Protein AF-A0A7W1LRN4-F1 (afdb_monomer)

Sequence (294 aa):
LVLLAGCALSLTLMPVGIGGLVSHQLRWLWPVGAVVLVVVLTSVADALKPFMSRRVGDAVVLTAGLIVAAVTLPTYVSPHGPTTGRDSLVTARKLDDQIDVLEDRGTVLIDVSTLLFAEPYSGYLFSELARRDIPFVFEDESMIRQFGEGRRNRGDATSRIWLRQGAAAIEGEAGRPDVQRIALARALDTAETGELEGLEQALRADASENGLRLNDEGQRAAGEGRLPASALDPDPDQHPFESIGDLNLAVREGWLDLTPDQATRYQRLVALRTRQAFDTVAIFAAPIDVRPSE

Structure (mmCIF, N/CA/C/O backbone):
data_AF-A0A7W1LRN4-F1
#
_entry.id   AF-A0A7W1LRN4-F1
#
loop_
_atom_site.group_PDB
_atom_site.id
_atom_site.type_symbol
_atom_site.label_atom_id
_atom_site.label_alt_id
_atom_site.label_comp_id
_atom_site.label_asym_id
_atom_site.label_entity_id
_atom_site.label_seq_id
_atom_site.pdbx_PDB_ins_code
_atom_site.Cartn_x
_atom_site.Cartn_y
_atom_site.Cartn_z
_atom_site.occupancy
_atom_site.B_iso_or_equiv
_atom_site.auth_seq_id
_atom_site.auth_comp_id
_atom_site.auth_asym_id
_atom_site.auth_atom_id
_atom_site.pdbx_PDB_model_num
ATOM 1 N N . LEU A 1 1 ? 2.294 -29.155 -31.267 1.00 69.62 1 LEU A N 1
ATOM 2 C CA . LEU A 1 1 ? 1.537 -28.207 -32.122 1.00 69.62 1 LEU A CA 1
ATOM 3 C C . LEU A 1 1 ? 0.173 -27.854 -31.535 1.00 69.62 1 LEU A C 1
ATOM 5 O O . LEU A 1 1 ? -0.016 -26.688 -31.233 1.00 69.62 1 LEU A O 1
ATOM 9 N N . VAL A 1 2 ? -0.724 -28.817 -31.276 1.00 80.94 2 VAL A N 1
ATOM 10 C CA . VAL A 1 2 ? -2.050 -28.545 -30.665 1.00 80.94 2 VAL A CA 1
ATOM 11 C C . VAL A 1 2 ? -1.940 -27.823 -29.313 1.00 80.94 2 VAL A C 1
ATOM 13 O O . VAL A 1 2 ? -2.617 -26.824 -29.106 1.00 80.94 2 VAL A O 1
ATOM 16 N N . LEU A 1 3 ? -1.027 -28.261 -28.433 1.00 78.38 3 LEU A N 1
ATOM 17 C CA . LEU A 1 3 ? -0.761 -27.604 -27.143 1.00 78.38 3 LEU A CA 1
ATOM 18 C C . LEU A 1 3 ? -0.363 -26.128 -27.320 1.00 78.38 3 LEU A C 1
ATOM 20 O O . LEU A 1 3 ? -0.956 -25.259 -26.700 1.00 78.38 3 LEU A O 1
ATOM 24 N N . LEU A 1 4 ? 0.600 -25.843 -28.205 1.00 80.12 4 LEU A N 1
ATOM 25 C CA . LEU A 1 4 ? 1.082 -24.483 -28.482 1.00 80.12 4 LEU A CA 1
ATOM 26 C C . LEU A 1 4 ? -0.013 -23.592 -29.084 1.00 80.12 4 LEU A C 1
ATOM 28 O O . LEU A 1 4 ? -0.150 -22.444 -28.675 1.00 80.12 4 LEU A O 1
ATOM 32 N N . ALA A 1 5 ? -0.815 -24.128 -30.008 1.00 82.00 5 ALA A N 1
ATOM 33 C CA . ALA A 1 5 ? -1.953 -23.418 -30.587 1.00 82.00 5 ALA A CA 1
ATOM 34 C C . ALA A 1 5 ? -3.023 -23.106 -29.528 1.00 82.00 5 ALA A C 1
ATOM 36 O O . ALA A 1 5 ? -3.524 -21.987 -29.475 1.00 82.00 5 ALA A O 1
ATOM 37 N N . GLY A 1 6 ? -3.310 -24.063 -28.638 1.00 85.88 6 GLY A N 1
ATOM 38 C CA . GLY A 1 6 ? -4.185 -23.848 -27.488 1.00 85.88 6 GLY A CA 1
ATOM 39 C C . GLY A 1 6 ? -3.643 -22.780 -26.539 1.00 85.88 6 GLY A C 1
ATOM 40 O O . GLY A 1 6 ? -4.401 -21.933 -26.084 1.00 85.88 6 GLY A O 1
ATOM 41 N N . CYS A 1 7 ? -2.328 -22.754 -26.298 1.00 85.25 7 CYS A N 1
ATOM 42 C CA . CYS A 1 7 ? -1.714 -21.731 -25.454 1.00 85.25 7 CYS A CA 1
ATOM 43 C C . CYS A 1 7 ? -1.818 -20.334 -26.070 1.00 85.25 7 CYS A C 1
ATOM 45 O O . CYS A 1 7 ? -2.173 -19.386 -25.375 1.00 85.25 7 CYS A O 1
ATOM 47 N N . ALA A 1 8 ? -1.540 -20.216 -27.372 1.00 84.44 8 ALA A N 1
ATOM 48 C CA . ALA A 1 8 ? -1.670 -18.963 -28.107 1.00 84.44 8 ALA A CA 1
ATOM 49 C C . ALA A 1 8 ? -3.118 -18.454 -28.087 1.00 84.44 8 ALA A C 1
ATOM 51 O O . ALA A 1 8 ? -3.349 -17.291 -27.772 1.00 84.44 8 ALA A O 1
ATOM 52 N N . LEU A 1 9 ? -4.092 -19.336 -28.333 1.00 88.00 9 LEU A N 1
ATOM 53 C CA . LEU A 1 9 ? -5.508 -18.986 -28.267 1.00 88.00 9 LEU A CA 1
ATOM 54 C C . LEU A 1 9 ? -5.908 -18.521 -26.858 1.00 88.00 9 LEU A C 1
ATOM 56 O O . LEU A 1 9 ? -6.499 -17.453 -26.719 1.00 88.00 9 LEU A O 1
ATOM 60 N N . SER A 1 10 ? -5.530 -19.263 -25.813 1.00 85.69 10 SER A N 1
ATOM 61 C CA . SER A 1 10 ? -5.793 -18.867 -24.424 1.00 85.69 10 SER A CA 1
ATOM 62 C C . SER A 1 10 ? -5.209 -17.493 -24.092 1.00 85.69 10 SER A C 1
ATOM 64 O O . SER A 1 10 ? -5.883 -16.700 -23.446 1.00 85.69 10 SER A O 1
ATOM 66 N N . LEU A 1 11 ? -4.000 -17.176 -24.572 1.00 84.88 11 LEU A N 1
ATOM 67 C CA . LEU A 1 11 ? -3.395 -15.851 -24.392 1.00 84.88 11 LEU A CA 1
ATOM 68 C C . LEU A 1 11 ? -4.174 -14.748 -25.109 1.00 84.88 11 LEU A C 1
ATOM 70 O O . LEU A 1 11 ? -4.370 -13.683 -24.536 1.00 84.88 11 LEU A O 1
ATOM 74 N N . THR A 1 12 ? -4.650 -14.997 -26.331 1.00 85.12 12 THR A N 1
ATOM 75 C CA . THR A 1 12 ? -5.447 -14.005 -27.075 1.00 85.12 12 THR A CA 1
ATOM 76 C C . THR A 1 12 ? -6.824 -13.746 -26.469 1.00 85.12 12 THR A C 1
ATOM 78 O O . THR A 1 12 ? -7.394 -12.681 -26.682 1.00 85.12 12 THR A O 1
ATOM 81 N N . LEU A 1 13 ? -7.357 -14.712 -25.719 1.00 87.31 13 LEU A N 1
ATOM 82 C CA . LEU A 1 13 ? -8.659 -14.616 -25.061 1.00 87.31 13 LEU A CA 1
ATOM 83 C C . LEU A 1 13 ? -8.560 -14.110 -23.618 1.00 87.31 13 LEU A C 1
ATOM 85 O O . LEU A 1 13 ? -9.593 -13.881 -22.989 1.00 87.31 13 LEU A O 1
ATOM 89 N N . MET A 1 14 ? -7.349 -13.970 -23.069 1.00 84.19 14 MET A N 1
ATOM 90 C CA . MET A 1 14 ? -7.185 -13.533 -21.689 1.00 84.19 14 MET A CA 1
ATOM 91 C C . MET A 1 14 ? -7.653 -12.083 -21.531 1.00 84.19 14 MET A C 1
ATOM 93 O O . MET A 1 14 ? -7.161 -11.203 -22.242 1.00 84.19 14 MET A O 1
ATOM 97 N N . PRO A 1 15 ? -8.579 -11.812 -20.594 1.00 76.56 15 PRO A N 1
ATOM 98 C CA . PRO A 1 15 ? -9.006 -10.452 -20.324 1.00 76.56 15 PRO A CA 1
ATOM 99 C C . PRO A 1 15 ? -7.825 -9.654 -19.770 1.00 76.56 15 PRO A C 1
ATOM 101 O O . PRO A 1 15 ? -7.218 -10.026 -18.764 1.00 76.56 15 PRO A O 1
ATOM 104 N N . VAL A 1 16 ? -7.505 -8.549 -20.439 1.00 73.06 16 VAL A N 1
ATOM 105 C CA . VAL A 1 16 ? -6.493 -7.594 -19.988 1.00 73.06 16 VAL A CA 1
ATOM 106 C C . VAL A 1 16 ? -7.153 -6.695 -18.946 1.00 73.06 16 VAL A C 1
ATOM 108 O O . VAL A 1 16 ? -8.079 -5.951 -19.260 1.00 73.06 16 VAL A O 1
ATOM 111 N N . GLY A 1 17 ? -6.730 -6.822 -17.687 1.00 65.06 17 GLY A N 1
ATOM 112 C CA . GLY A 1 17 ? -7.247 -5.998 -16.595 1.00 65.06 17 GLY A CA 1
ATOM 113 C C . GLY A 1 17 ? -6.651 -4.588 -16.596 1.00 65.06 17 GLY A C 1
ATOM 114 O O . GLY A 1 17 ? -5.782 -4.268 -17.403 1.00 65.06 17 GLY A O 1
ATOM 115 N N . ILE A 1 18 ? -7.063 -3.763 -15.629 1.00 52.12 18 ILE A N 1
ATOM 116 C CA . ILE A 1 18 ? -6.545 -2.392 -15.426 1.00 52.12 18 ILE A CA 1
ATOM 117 C C . ILE A 1 18 ? -5.010 -2.380 -15.259 1.00 52.12 18 ILE A C 1
ATOM 119 O O . ILE A 1 18 ? -4.344 -1.450 -15.696 1.00 52.12 18 ILE A O 1
ATOM 123 N N . GLY A 1 19 ? -4.434 -3.440 -14.683 1.00 57.16 19 GLY A N 1
ATOM 124 C CA . GLY A 1 19 ? -2.982 -3.628 -14.553 1.00 57.16 19 GLY A CA 1
ATOM 125 C C . GLY A 1 19 ? -2.311 -4.353 -15.727 1.00 57.16 19 GLY A C 1
ATOM 126 O O . GLY A 1 19 ? -1.181 -4.815 -15.581 1.00 57.16 19 GLY A O 1
ATOM 127 N N . GLY A 1 20 ? -2.995 -4.524 -16.860 1.00 69.62 20 GLY A N 1
ATOM 128 C CA . GLY A 1 20 ? -2.519 -5.343 -17.972 1.00 69.62 20 GLY A CA 1
ATOM 129 C C . GLY A 1 20 ? -2.657 -6.852 -17.718 1.00 69.62 20 GLY A C 1
ATOM 130 O O . GLY A 1 20 ? -3.483 -7.301 -16.919 1.00 69.62 20 GLY A O 1
ATOM 131 N N . LEU A 1 21 ? -1.834 -7.650 -18.410 1.00 71.88 21 LEU A N 1
ATOM 132 C CA . LEU A 1 21 ? -1.652 -9.072 -18.102 1.00 71.88 21 LEU A CA 1
ATOM 133 C C . LEU A 1 21 ? -0.725 -9.204 -16.893 1.00 71.88 21 LEU A C 1
ATOM 135 O O . LEU A 1 21 ? 0.473 -8.931 -16.972 1.00 71.88 21 LEU A O 1
ATOM 139 N N . VAL A 1 22 ? -1.271 -9.646 -15.766 1.00 71.31 22 VAL A N 1
ATOM 140 C CA . VAL A 1 22 ? -0.500 -9.816 -14.531 1.00 71.31 22 VAL A CA 1
ATOM 141 C C . VAL A 1 22 ? 0.303 -11.116 -14.573 1.00 71.31 22 VAL A C 1
ATOM 143 O O . VAL A 1 22 ? -0.187 -12.165 -14.988 1.00 71.31 22 VAL A O 1
ATOM 146 N N . SER A 1 23 ? 1.554 -11.072 -14.106 1.00 70.62 23 SER A N 1
ATOM 147 C CA . SER A 1 23 ? 2.532 -12.168 -14.243 1.00 70.62 23 SER A CA 1
ATOM 148 C C . SER A 1 23 ? 2.019 -13.530 -13.752 1.00 70.62 23 SER A C 1
ATOM 150 O O . SER A 1 23 ? 2.340 -14.567 -14.335 1.00 70.62 23 SER A O 1
ATOM 152 N N . HIS A 1 24 ? 1.181 -13.554 -12.710 1.00 72.25 24 HIS A N 1
ATOM 153 C CA . HIS A 1 24 ? 0.613 -14.789 -12.170 1.00 72.25 24 HIS A CA 1
ATOM 154 C C . HIS A 1 24 ? -0.393 -15.467 -13.114 1.00 72.25 24 HIS A C 1
ATOM 156 O O . HIS A 1 24 ? -0.467 -16.695 -13.107 1.00 72.25 24 HIS A O 1
ATOM 162 N N . GLN A 1 25 ? -1.093 -14.714 -13.972 1.00 79.62 25 GLN A N 1
ATOM 163 C CA . GLN A 1 25 ? -1.983 -15.273 -14.997 1.00 79.62 25 GLN A CA 1
ATOM 164 C C . GLN A 1 25 ? -1.211 -16.040 -16.072 1.00 79.62 25 GLN A C 1
ATOM 166 O O . GLN A 1 25 ? -1.782 -16.906 -16.718 1.00 79.62 25 GLN A O 1
ATOM 171 N N . LEU A 1 26 ? 0.085 -15.772 -16.248 1.00 84.12 26 LEU A N 1
ATOM 172 C CA . LEU A 1 26 ? 0.920 -16.407 -17.270 1.00 84.12 26 LEU A CA 1
ATOM 173 C C . LEU A 1 26 ? 1.767 -17.564 -16.727 1.00 84.12 26 LEU A C 1
ATOM 175 O O . LEU A 1 26 ? 2.415 -18.267 -17.499 1.00 84.12 26 LEU A O 1
ATOM 179 N N . ARG A 1 27 ? 1.757 -17.811 -15.409 1.00 79.38 27 ARG A N 1
ATOM 180 C CA . ARG A 1 27 ? 2.619 -18.831 -14.777 1.00 79.38 27 ARG A CA 1
ATOM 181 C C . ARG A 1 27 ? 2.378 -20.248 -15.296 1.00 79.38 27 ARG A C 1
ATOM 183 O O . ARG A 1 27 ? 3.304 -21.050 -15.297 1.00 79.38 27 ARG A O 1
ATOM 190 N N . TRP A 1 28 ? 1.179 -20.556 -15.784 1.00 82.62 28 TRP A N 1
ATOM 191 C CA . TRP A 1 28 ? 0.870 -21.854 -16.393 1.00 82.62 28 TRP A CA 1
ATOM 192 C C . TRP A 1 28 ? 1.592 -22.090 -17.734 1.00 82.62 28 TRP A C 1
ATOM 194 O O . TRP A 1 28 ? 1.690 -23.237 -18.167 1.00 82.62 28 TRP A O 1
ATOM 204 N N . LEU A 1 29 ? 2.156 -21.055 -18.373 1.00 83.69 29 LEU A N 1
ATOM 205 C CA . LEU A 1 29 ? 3.011 -21.220 -19.553 1.00 83.69 29 LEU A CA 1
ATOM 206 C C . LEU A 1 29 ? 4.368 -21.840 -19.211 1.00 83.69 29 LEU A C 1
ATOM 208 O O . LEU A 1 29 ? 4.972 -22.480 -20.066 1.00 83.69 29 LEU A O 1
ATOM 212 N N . TRP A 1 30 ? 4.850 -21.682 -17.976 1.00 81.50 30 TRP A N 1
ATOM 213 C CA . TRP A 1 30 ? 6.123 -22.259 -17.540 1.00 81.50 30 TRP A CA 1
ATOM 214 C C . TRP A 1 30 ? 6.169 -23.794 -17.667 1.00 81.50 30 TRP A C 1
ATOM 216 O O . TRP A 1 30 ? 7.053 -24.288 -18.373 1.00 81.50 30 TRP A O 1
ATOM 226 N N . PRO A 1 31 ? 5.224 -24.578 -17.097 1.00 79.19 31 PRO A N 1
ATOM 227 C CA . PRO A 1 31 ? 5.242 -26.031 -17.271 1.00 79.19 31 PRO A CA 1
ATOM 228 C C . PRO A 1 31 ? 5.020 -26.445 -18.735 1.00 79.19 31 PRO A C 1
ATOM 230 O O . PRO A 1 31 ? 5.619 -27.415 -19.195 1.00 79.19 31 PRO A O 1
ATOM 233 N N . VAL A 1 32 ? 4.222 -25.691 -19.502 1.00 83.19 32 VAL A N 1
ATOM 234 C CA . VAL A 1 32 ? 4.035 -25.917 -20.947 1.00 83.19 32 VAL A CA 1
ATOM 235 C C . VAL A 1 32 ? 5.355 -25.750 -21.703 1.00 83.19 32 VAL A C 1
ATOM 237 O O . VAL A 1 32 ? 5.720 -26.616 -22.498 1.00 83.19 32 VAL A O 1
ATOM 240 N N . GLY A 1 33 ? 6.081 -24.659 -21.452 1.00 81.31 33 GLY A N 1
ATOM 241 C CA . GLY A 1 33 ? 7.374 -24.376 -22.069 1.00 81.31 33 GLY A CA 1
ATOM 242 C C . GLY A 1 33 ? 8.408 -25.454 -21.753 1.00 81.31 33 GLY A C 1
ATOM 243 O O . GLY A 1 33 ? 9.099 -25.914 -22.660 1.00 81.31 33 GLY A O 1
ATOM 244 N N . ALA A 1 34 ? 8.451 -25.929 -20.504 1.00 79.94 34 ALA A N 1
ATOM 245 C CA . ALA A 1 34 ? 9.325 -27.028 -20.098 1.00 79.94 34 ALA A CA 1
ATOM 246 C C . ALA A 1 34 ? 9.021 -28.325 -20.871 1.00 79.94 34 ALA A C 1
ATOM 248 O O . ALA A 1 34 ? 9.936 -28.955 -21.401 1.00 79.94 34 ALA A O 1
ATOM 249 N N . VAL A 1 35 ? 7.742 -28.698 -21.008 1.00 81.94 35 VAL A N 1
ATOM 250 C CA . VAL A 1 35 ? 7.331 -29.882 -21.786 1.00 81.94 35 VAL A CA 1
ATOM 251 C C . VAL A 1 35 ? 7.708 -29.736 -23.259 1.00 81.94 35 VAL A C 1
ATOM 253 O O . VAL A 1 35 ? 8.251 -30.669 -23.850 1.00 81.94 35 VAL A O 1
ATOM 256 N N . VAL A 1 36 ? 7.458 -28.571 -23.860 1.00 83.12 36 VAL A N 1
ATOM 257 C CA . VAL A 1 36 ? 7.824 -28.299 -25.258 1.00 83.12 36 VAL A CA 1
ATOM 258 C C . VAL A 1 36 ? 9.335 -28.412 -25.454 1.00 83.12 36 VAL A C 1
ATOM 260 O O . VAL A 1 36 ? 9.772 -29.046 -26.412 1.00 83.12 36 VAL A O 1
ATOM 263 N N . LEU A 1 37 ? 10.129 -27.863 -24.533 1.00 79.94 37 LEU A N 1
ATOM 264 C CA . LEU A 1 37 ? 11.586 -27.937 -24.584 1.00 79.94 37 LEU A CA 1
ATOM 265 C C . LEU A 1 37 ? 12.084 -29.387 -24.488 1.00 79.94 37 LEU A C 1
ATOM 267 O O . LEU A 1 37 ? 12.934 -29.784 -25.281 1.00 79.94 37 LEU A O 1
ATOM 271 N N . VAL A 1 38 ? 11.509 -30.203 -23.597 1.00 77.81 38 VAL A N 1
ATOM 272 C CA . VAL A 1 38 ? 11.818 -31.641 -23.513 1.00 77.81 38 VAL A CA 1
ATOM 273 C C . VAL A 1 38 ? 11.496 -32.348 -24.828 1.00 77.81 38 VAL A C 1
ATOM 275 O O . VAL A 1 38 ? 12.349 -33.066 -25.336 1.00 77.81 38 VAL A O 1
ATOM 278 N N . VAL A 1 39 ? 10.313 -32.119 -25.411 1.00 82.81 39 VAL A N 1
ATOM 279 C CA . VAL A 1 39 ? 9.913 -32.733 -26.692 1.00 82.81 39 VAL A CA 1
ATOM 280 C C . VAL A 1 39 ? 10.865 -32.347 -27.825 1.00 82.81 39 VAL A C 1
ATOM 282 O O . VAL A 1 39 ? 11.222 -33.193 -28.644 1.00 82.81 39 VAL A O 1
ATOM 285 N N . VAL A 1 40 ? 11.300 -31.086 -27.886 1.00 83.38 40 VAL A N 1
ATOM 286 C CA . VAL A 1 40 ? 12.275 -30.627 -28.887 1.00 83.38 40 VAL A CA 1
ATOM 287 C C . VAL A 1 40 ? 13.624 -31.312 -28.676 1.00 83.38 40 VAL A C 1
ATOM 289 O O . VAL A 1 40 ? 14.191 -31.844 -29.629 1.00 83.38 40 VAL A O 1
ATOM 292 N N . LEU A 1 41 ? 14.122 -31.355 -27.438 1.00 77.56 41 LEU A N 1
ATOM 293 C CA . LEU A 1 41 ? 15.422 -31.947 -27.120 1.00 77.56 41 LEU A CA 1
ATOM 294 C C . LEU A 1 41 ? 15.444 -33.461 -27.364 1.00 77.56 41 LEU A C 1
ATOM 296 O O . LEU A 1 41 ? 16.418 -33.965 -27.919 1.00 77.56 41 LEU A O 1
ATOM 300 N N . THR A 1 42 ? 14.372 -34.185 -27.027 1.00 76.56 42 THR A N 1
ATOM 301 C CA . THR A 1 42 ? 14.264 -35.620 -27.329 1.00 76.56 42 THR A CA 1
ATOM 302 C C . THR A 1 42 ? 14.139 -35.876 -28.827 1.00 76.56 42 THR A C 1
ATOM 304 O O . THR A 1 42 ? 14.793 -36.782 -29.330 1.00 76.56 42 THR A O 1
ATOM 307 N N . SER A 1 43 ? 13.394 -35.045 -29.563 1.00 83.75 43 SER A N 1
ATOM 308 C CA . SER A 1 43 ? 13.288 -35.157 -31.027 1.00 83.75 43 SER A CA 1
ATOM 309 C C . SER A 1 43 ? 14.632 -34.915 -31.724 1.00 83.75 43 SER A C 1
ATOM 311 O O . SER A 1 43 ? 14.987 -35.634 -32.657 1.00 83.75 43 SER A O 1
ATOM 313 N N . VAL A 1 44 ? 15.410 -33.929 -31.259 1.00 82.56 44 VAL A N 1
ATOM 314 C CA . VAL A 1 44 ? 16.768 -33.662 -31.764 1.00 82.56 44 VAL A CA 1
ATOM 315 C C . VAL A 1 44 ? 17.712 -34.811 -31.416 1.00 82.56 44 VAL A C 1
ATOM 317 O O . VAL A 1 44 ? 18.444 -35.280 -32.287 1.00 82.56 44 VAL A O 1
ATOM 320 N N . ALA A 1 45 ? 17.676 -35.308 -30.176 1.00 77.00 45 ALA A N 1
ATOM 321 C CA . ALA A 1 45 ? 18.476 -36.460 -29.772 1.00 77.00 45 ALA A CA 1
ATOM 322 C C . ALA A 1 45 ? 18.155 -37.691 -30.633 1.00 77.00 45 ALA A C 1
ATOM 324 O O . ALA A 1 45 ? 19.076 -38.359 -31.100 1.00 77.00 45 ALA A O 1
ATOM 325 N N . ASP A 1 46 ? 16.871 -37.945 -30.905 1.00 79.81 46 ASP A N 1
ATOM 326 C CA . ASP A 1 46 ? 16.402 -39.033 -31.764 1.00 79.81 46 ASP A CA 1
ATOM 327 C C . ASP A 1 46 ? 16.893 -38.897 -33.207 1.00 79.81 46 ASP A C 1
ATOM 329 O O . ASP A 1 46 ? 17.378 -39.874 -33.778 1.00 79.81 46 ASP A O 1
ATOM 333 N N . ALA A 1 47 ? 16.841 -37.693 -33.781 1.00 84.56 47 ALA A N 1
ATOM 334 C CA . ALA A 1 47 ? 17.346 -37.427 -35.128 1.00 84.56 47 ALA A CA 1
ATOM 335 C C . ALA A 1 47 ? 18.870 -37.623 -35.244 1.00 84.56 47 ALA A C 1
ATOM 337 O O . ALA A 1 47 ? 19.370 -38.006 -36.302 1.00 84.56 47 ALA A O 1
ATOM 338 N N . LEU A 1 48 ? 19.611 -37.391 -34.156 1.00 82.56 48 LEU A N 1
ATOM 339 C CA . LEU A 1 48 ? 21.066 -37.544 -34.101 1.00 82.56 48 LEU A CA 1
ATOM 340 C C . LEU A 1 48 ? 21.521 -38.964 -33.723 1.00 82.56 48 LEU A C 1
ATOM 342 O O . LEU A 1 48 ? 22.697 -39.283 -33.905 1.00 82.56 48 LEU A O 1
ATOM 346 N N . LYS A 1 49 ? 20.619 -39.846 -33.259 1.00 78.25 49 LYS A N 1
ATOM 347 C CA . LYS A 1 49 ? 20.928 -41.249 -32.903 1.00 78.25 49 LYS A CA 1
ATOM 348 C C . LYS A 1 49 ? 21.736 -42.018 -33.961 1.00 78.25 49 LYS A C 1
ATOM 350 O O . LYS A 1 49 ? 22.643 -42.736 -33.548 1.00 78.25 49 LYS A O 1
ATOM 355 N N . PRO A 1 50 ? 21.488 -41.892 -35.284 1.00 82.94 50 PRO A N 1
ATOM 356 C CA . PRO A 1 50 ? 22.262 -42.615 -36.301 1.00 82.94 50 PRO A CA 1
ATOM 357 C C . PRO A 1 50 ? 23.751 -42.242 -36.333 1.00 82.94 50 PRO A C 1
ATOM 359 O O . PRO A 1 50 ? 24.568 -43.005 -36.840 1.00 82.94 50 PRO A O 1
ATOM 362 N N . PHE A 1 51 ? 24.102 -41.075 -35.792 1.00 81.06 51 PHE A N 1
ATOM 363 C CA . PHE A 1 51 ? 25.446 -40.502 -35.833 1.00 81.06 51 PHE A CA 1
ATOM 364 C C . PHE A 1 51 ? 26.167 -40.576 -34.480 1.00 81.06 51 PHE A C 1
ATOM 366 O O . PHE A 1 51 ? 27.305 -40.126 -34.363 1.00 81.06 51 PHE A O 1
ATOM 373 N N . MET A 1 52 ? 25.525 -41.132 -33.446 1.00 82.25 52 MET A N 1
ATOM 374 C CA . MET A 1 52 ? 26.032 -41.124 -32.074 1.00 82.25 52 MET A CA 1
ATOM 375 C C . MET A 1 52 ? 26.020 -42.521 -31.453 1.00 82.25 52 MET A C 1
ATOM 377 O O . MET A 1 52 ? 25.104 -43.314 -31.650 1.00 82.25 52 MET A O 1
ATOM 381 N N . SER A 1 53 ? 27.023 -42.818 -30.622 1.00 84.69 53 SER A N 1
ATOM 382 C CA . SER A 1 53 ? 26.978 -44.019 -29.780 1.00 84.69 53 SER A CA 1
ATOM 383 C C . SER A 1 53 ? 25.892 -43.888 -28.703 1.00 84.69 53 SER A C 1
ATOM 385 O O . SER A 1 53 ? 25.587 -42.785 -28.248 1.00 84.69 53 SER A O 1
ATOM 387 N N . ARG A 1 54 ? 25.350 -45.016 -28.225 1.00 79.50 54 ARG A N 1
ATOM 388 C CA . ARG A 1 54 ? 24.303 -45.040 -27.186 1.00 79.50 54 ARG A CA 1
ATOM 389 C C . ARG A 1 54 ? 24.675 -44.234 -25.932 1.00 79.50 54 ARG A C 1
ATOM 391 O O . ARG A 1 54 ? 23.858 -43.465 -25.450 1.00 79.50 54 ARG A O 1
ATOM 398 N N . ARG A 1 55 ? 25.928 -44.338 -25.465 1.00 81.44 55 ARG A N 1
ATOM 399 C CA . ARG A 1 55 ? 26.432 -43.572 -24.306 1.00 81.44 55 ARG A CA 1
ATOM 400 C C . ARG A 1 55 ? 26.425 -42.063 -24.546 1.00 81.44 55 ARG A C 1
ATOM 402 O O . ARG A 1 55 ? 26.154 -41.306 -23.624 1.00 81.44 55 ARG A O 1
ATOM 409 N N . VAL A 1 56 ? 26.727 -41.635 -25.773 1.00 81.81 56 VAL A N 1
ATOM 410 C CA . VAL A 1 56 ? 26.685 -40.218 -26.158 1.00 81.81 56 VAL A CA 1
ATOM 411 C C . VAL A 1 56 ? 25.235 -39.736 -26.217 1.00 81.81 56 VAL A C 1
ATOM 413 O O . VAL A 1 56 ? 24.943 -38.669 -25.694 1.00 81.81 56 VAL A O 1
ATOM 416 N N . GLY A 1 57 ? 24.315 -40.541 -26.759 1.00 78.50 57 GLY A N 1
ATOM 417 C CA . GLY A 1 57 ? 22.881 -40.234 -26.746 1.00 78.50 57 GLY A CA 1
ATOM 418 C C . GLY A 1 57 ? 22.312 -40.075 -25.331 1.00 78.50 57 GLY A C 1
ATOM 419 O O . GLY A 1 57 ? 21.658 -39.074 -25.048 1.00 78.50 57 GLY A O 1
ATOM 420 N N . ASP A 1 58 ? 22.619 -41.011 -24.428 1.00 78.56 58 ASP A N 1
ATOM 421 C CA . ASP A 1 58 ? 22.173 -40.956 -23.028 1.00 78.56 58 ASP A CA 1
ATOM 422 C C . ASP A 1 58 ? 22.740 -39.721 -22.302 1.00 78.56 58 ASP A C 1
ATOM 424 O O . ASP A 1 58 ? 22.015 -39.033 -21.580 1.00 78.56 58 ASP A O 1
ATOM 428 N N . ALA A 1 59 ? 24.016 -39.389 -22.537 1.00 82.44 59 ALA A N 1
ATOM 429 C CA . ALA A 1 59 ? 24.641 -38.189 -21.986 1.00 82.44 59 ALA A CA 1
ATOM 430 C C . ALA A 1 59 ? 23.982 -36.903 -22.508 1.00 82.44 59 ALA A C 1
ATOM 432 O O . ALA A 1 59 ? 23.703 -36.006 -21.719 1.00 82.44 59 ALA A O 1
ATOM 433 N N . VAL A 1 60 ? 23.668 -36.826 -23.807 1.00 80.06 60 VAL A N 1
ATOM 434 C CA . VAL A 1 60 ? 22.975 -35.672 -24.405 1.00 80.06 60 VAL A CA 1
ATOM 435 C C . VAL A 1 60 ? 21.595 -35.476 -23.782 1.00 80.06 60 VAL A C 1
ATOM 437 O O . VAL A 1 60 ? 21.261 -34.352 -23.418 1.00 80.06 60 VAL A O 1
ATOM 440 N N . VAL A 1 61 ? 20.811 -36.544 -23.604 1.00 79.00 61 VAL A N 1
ATOM 441 C CA . VAL A 1 61 ? 19.483 -36.461 -22.972 1.00 79.00 61 VAL A CA 1
ATOM 442 C C . VAL A 1 61 ? 19.591 -36.020 -21.512 1.00 79.00 61 VAL A C 1
ATOM 444 O O . VAL A 1 61 ? 18.832 -35.153 -21.079 1.00 79.00 61 VAL A O 1
ATOM 447 N N . LEU A 1 62 ? 20.550 -36.565 -20.758 1.00 83.25 62 LEU A N 1
ATOM 448 C CA . LEU A 1 62 ? 20.785 -36.166 -19.370 1.00 83.25 62 LEU A CA 1
ATOM 449 C C . LEU A 1 62 ? 21.199 -34.691 -19.271 1.00 83.25 62 LEU A C 1
ATOM 451 O O . LEU A 1 62 ? 20.634 -33.948 -18.472 1.00 83.25 62 LEU A O 1
ATOM 455 N N . THR A 1 63 ? 22.149 -34.247 -20.097 1.00 82.94 63 THR A N 1
ATOM 456 C CA . THR A 1 63 ? 22.601 -32.851 -20.139 1.00 82.94 63 THR A CA 1
ATOM 457 C C . THR A 1 63 ? 21.470 -31.912 -20.549 1.00 82.94 63 THR A C 1
ATOM 459 O O . THR A 1 63 ? 21.271 -30.889 -19.903 1.00 82.94 63 THR A O 1
ATOM 462 N N . ALA A 1 64 ? 20.689 -32.275 -21.567 1.00 78.38 64 ALA A N 1
ATOM 463 C CA . ALA A 1 64 ? 19.492 -31.553 -21.979 1.00 78.38 64 ALA A CA 1
ATOM 464 C C . ALA A 1 64 ? 18.499 -31.409 -20.816 1.00 78.38 64 ALA A C 1
ATOM 466 O O . ALA A 1 64 ? 18.065 -30.299 -20.518 1.00 78.38 64 ALA A O 1
ATOM 467 N N . GLY A 1 65 ? 18.200 -32.504 -20.111 1.00 80.12 65 GLY A N 1
ATOM 468 C CA . GLY A 1 65 ? 17.333 -32.498 -18.932 1.00 80.12 65 GLY A CA 1
ATOM 469 C C . GLY A 1 65 ? 17.857 -31.605 -17.804 1.00 80.12 65 GLY A C 1
ATOM 470 O O . GLY A 1 65 ? 17.084 -30.845 -17.226 1.00 80.12 65 GLY A O 1
ATOM 471 N N . LEU A 1 66 ? 19.164 -31.634 -17.530 1.00 83.56 66 LEU A N 1
ATOM 472 C CA . LEU A 1 66 ? 19.802 -30.760 -16.539 1.00 83.56 66 LEU A CA 1
ATOM 473 C C . LEU A 1 66 ? 19.737 -29.282 -16.940 1.00 83.56 66 LEU A C 1
ATOM 475 O O . LEU A 1 66 ? 19.476 -28.441 -16.085 1.00 83.56 66 LEU A O 1
ATOM 479 N N . ILE A 1 67 ? 19.928 -28.964 -18.224 1.00 81.62 67 ILE A N 1
ATOM 480 C CA . ILE A 1 67 ? 19.785 -27.597 -18.741 1.00 81.62 67 ILE A CA 1
ATOM 481 C C . ILE A 1 67 ? 18.339 -27.126 -18.586 1.00 81.62 67 ILE A C 1
ATOM 483 O O . ILE A 1 67 ? 18.127 -26.031 -18.073 1.00 81.62 67 ILE A O 1
ATOM 487 N N . VAL A 1 68 ? 17.346 -27.942 -18.967 1.00 79.56 68 VAL A N 1
ATOM 488 C CA . VAL A 1 68 ? 15.928 -27.600 -18.763 1.00 79.56 68 VAL A CA 1
ATOM 489 C C . VAL A 1 68 ? 15.661 -27.360 -17.284 1.00 79.56 68 VAL A C 1
ATOM 491 O O . VAL A 1 68 ? 15.162 -26.298 -16.934 1.00 79.56 68 VAL A O 1
ATOM 494 N N . ALA A 1 69 ? 16.053 -28.291 -16.411 1.00 79.69 69 ALA A N 1
ATOM 495 C CA . ALA A 1 69 ? 15.866 -28.152 -14.972 1.00 79.69 69 ALA A CA 1
ATOM 496 C C . ALA A 1 69 ? 16.485 -26.844 -14.452 1.00 79.69 69 ALA A C 1
ATOM 498 O O . ALA A 1 69 ? 15.792 -26.067 -13.801 1.00 79.69 69 ALA A O 1
ATOM 499 N N . ALA A 1 70 ? 17.735 -26.549 -14.817 1.00 82.75 70 ALA A N 1
ATOM 500 C CA . ALA A 1 70 ? 18.436 -25.337 -14.403 1.00 82.75 70 ALA A CA 1
ATOM 501 C C . ALA A 1 70 ? 17.777 -24.048 -14.925 1.00 82.75 70 ALA A C 1
ATOM 503 O O . ALA A 1 70 ? 17.588 -23.113 -14.153 1.00 82.75 70 ALA A O 1
ATOM 504 N N . VAL A 1 71 ? 17.388 -23.999 -16.204 1.00 78.38 71 VAL A N 1
ATOM 505 C CA . VAL A 1 71 ? 16.722 -22.832 -16.818 1.00 78.38 71 VAL A CA 1
ATOM 506 C C . VAL A 1 71 ? 15.306 -22.641 -16.271 1.00 78.38 71 VAL A C 1
ATOM 508 O O . VAL A 1 71 ? 14.804 -21.521 -16.219 1.00 78.38 71 VAL A O 1
ATOM 511 N N . THR A 1 72 ? 14.656 -23.721 -15.839 1.00 73.69 72 THR A N 1
ATOM 512 C CA . THR A 1 72 ? 13.321 -23.658 -15.240 1.00 73.69 72 THR A CA 1
ATOM 513 C C . THR A 1 72 ? 13.336 -23.240 -13.768 1.00 73.69 72 THR A C 1
ATOM 515 O O . THR A 1 72 ? 12.285 -22.861 -13.256 1.00 73.69 72 THR A O 1
ATOM 518 N N . LEU A 1 73 ? 14.489 -23.245 -13.085 1.00 76.12 73 LEU A N 1
ATOM 519 C CA . LEU A 1 73 ? 14.562 -22.769 -11.703 1.00 76.12 73 LEU A CA 1
ATOM 520 C C . LEU A 1 73 ? 14.075 -21.310 -11.615 1.00 76.12 73 LEU A C 1
ATOM 522 O O . LEU A 1 73 ? 14.516 -20.472 -12.405 1.00 76.12 73 LEU A O 1
ATOM 526 N N . PRO A 1 74 ? 13.205 -20.972 -10.644 1.00 68.88 74 PRO A N 1
ATOM 527 C CA . PRO A 1 74 ? 12.697 -19.616 -10.455 1.00 68.88 74 PRO A CA 1
ATOM 528 C C . PRO A 1 74 ? 13.764 -18.739 -9.780 1.00 68.88 74 PRO A C 1
ATOM 530 O O . PRO A 1 74 ? 13.606 -18.294 -8.647 1.00 68.88 74 PRO A O 1
ATOM 533 N N . THR A 1 75 ? 14.889 -18.525 -10.462 1.00 72.19 75 THR A N 1
ATOM 534 C CA . THR A 1 75 ? 16.013 -17.707 -9.979 1.00 72.19 75 THR A CA 1
ATOM 535 C C . THR A 1 75 ? 15.759 -16.213 -10.154 1.00 72.19 75 THR A C 1
ATOM 537 O O . THR A 1 75 ? 16.378 -15.399 -9.472 1.00 72.19 75 THR A O 1
ATOM 540 N N . TYR A 1 76 ? 14.829 -15.841 -11.038 1.00 70.94 76 TYR A N 1
ATOM 541 C CA . TYR A 1 76 ? 14.427 -14.457 -11.235 1.00 70.94 76 TYR A CA 1
ATOM 542 C C . TYR A 1 76 ? 13.378 -14.040 -10.203 1.00 70.94 76 TYR A C 1
ATOM 544 O O . TYR A 1 76 ? 12.235 -14.506 -10.214 1.00 70.94 76 TYR A O 1
ATOM 552 N N . VAL A 1 77 ? 13.767 -13.112 -9.333 1.00 65.62 77 VAL A N 1
ATOM 553 C CA . VAL A 1 77 ? 12.840 -12.411 -8.448 1.00 65.62 77 VAL A CA 1
ATOM 554 C C . VAL A 1 77 ? 12.113 -11.369 -9.284 1.00 65.62 77 VAL A C 1
ATOM 556 O O . VAL A 1 77 ? 12.678 -10.339 -9.644 1.00 65.62 77 VAL A O 1
ATOM 559 N N . SER A 1 78 ? 10.859 -11.655 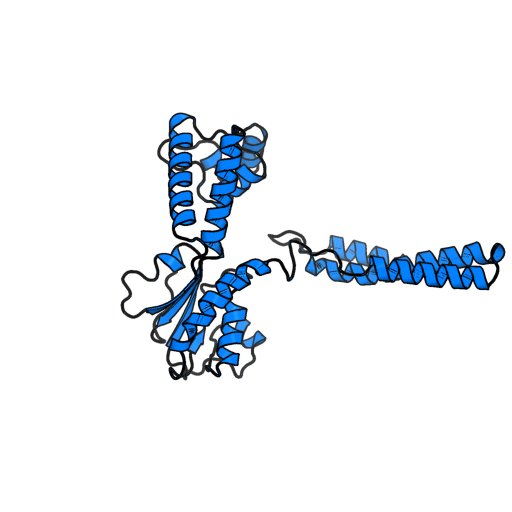-9.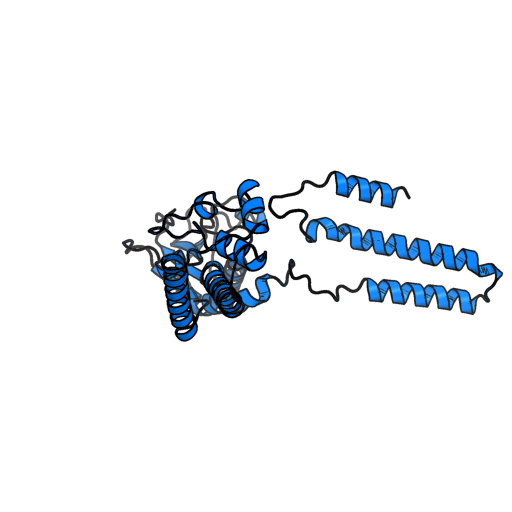628 1.00 64.88 78 SER A N 1
ATOM 560 C CA . SER A 1 78 ? 10.042 -10.681 -10.343 1.00 64.88 78 SER A CA 1
ATOM 561 C C . SER A 1 78 ? 9.789 -9.459 -9.452 1.00 64.88 78 SER A C 1
ATOM 563 O O . SER A 1 78 ? 9.363 -9.639 -8.308 1.00 64.88 78 SER A O 1
ATOM 565 N N . PRO A 1 79 ? 9.970 -8.229 -9.970 1.00 63.28 79 PRO A N 1
ATOM 566 C CA . PRO A 1 79 ? 9.565 -7.016 -9.259 1.00 63.28 79 PRO A CA 1
ATOM 567 C C . PRO A 1 79 ? 8.044 -6.959 -9.029 1.00 63.28 79 PRO A C 1
ATOM 569 O O . PRO A 1 79 ? 7.584 -6.229 -8.155 1.00 63.28 79 PRO A O 1
ATOM 572 N N . HIS A 1 80 ? 7.269 -7.772 -9.757 1.00 63.38 80 HIS A N 1
ATOM 573 C CA . HIS A 1 80 ? 5.815 -7.899 -9.652 1.00 63.38 80 HIS A CA 1
ATOM 574 C C . HIS A 1 80 ? 5.443 -9.353 -9.311 1.00 63.38 80 HIS A C 1
ATOM 576 O O . HIS A 1 80 ? 5.179 -10.189 -10.185 1.00 63.38 80 HIS A O 1
ATOM 582 N N . GLY A 1 81 ? 5.470 -9.679 -8.019 1.00 63.72 81 GLY A N 1
ATOM 583 C CA . GLY A 1 81 ? 5.306 -11.032 -7.503 1.00 63.72 81 GLY A CA 1
ATOM 584 C C . GLY A 1 81 ? 5.249 -11.097 -5.970 1.00 63.72 81 GLY A C 1
ATOM 585 O O . GLY A 1 81 ? 5.054 -10.085 -5.308 1.00 63.72 81 GLY A O 1
ATOM 586 N N . PRO A 1 82 ? 5.428 -12.289 -5.372 1.00 61.66 82 PRO A N 1
ATOM 587 C CA . PRO A 1 82 ? 5.286 -12.490 -3.924 1.00 61.66 82 PRO A CA 1
ATOM 588 C C . PRO A 1 82 ? 6.322 -11.724 -3.084 1.00 61.66 82 PRO A C 1
ATOM 590 O O . PRO A 1 82 ? 6.189 -11.639 -1.871 1.00 61.66 82 PRO A O 1
ATOM 593 N N . THR A 1 83 ? 7.356 -11.168 -3.716 1.00 68.50 83 THR A N 1
ATOM 594 C CA . THR A 1 83 ? 8.393 -10.354 -3.075 1.00 68.50 83 THR A CA 1
ATOM 595 C C . THR A 1 83 ? 8.145 -8.852 -3.178 1.00 68.50 83 THR A C 1
ATOM 597 O O . THR A 1 83 ? 8.900 -8.096 -2.577 1.00 68.50 83 THR A O 1
ATOM 600 N N . THR A 1 84 ? 7.125 -8.400 -3.918 1.00 68.00 84 THR A N 1
ATOM 601 C CA . THR A 1 84 ? 6.859 -6.965 -4.137 1.00 68.00 84 THR A CA 1
ATOM 602 C C . THR A 1 84 ? 6.556 -6.222 -2.832 1.00 68.00 84 THR A C 1
ATOM 604 O O . THR A 1 84 ? 6.929 -5.067 -2.702 1.00 68.00 84 THR A O 1
ATOM 607 N N . GLY A 1 85 ? 5.971 -6.894 -1.835 1.00 70.12 85 GLY A N 1
ATOM 608 C CA . GLY A 1 85 ? 5.713 -6.332 -0.501 1.00 70.12 85 GLY A CA 1
ATOM 609 C C . GLY A 1 85 ? 6.825 -6.574 0.525 1.00 70.12 85 GLY A C 1
ATOM 610 O O . GLY A 1 85 ? 6.574 -6.475 1.724 1.00 70.12 85 GLY A O 1
ATOM 611 N N . ARG A 1 86 ? 8.042 -6.960 0.107 1.00 78.69 86 ARG A N 1
ATOM 612 C CA . ARG A 1 86 ? 9.115 -7.305 1.058 1.00 78.69 86 ARG A CA 1
ATOM 613 C C . ARG A 1 86 ? 9.491 -6.131 1.959 1.00 78.69 86 ARG A C 1
ATOM 615 O O . ARG A 1 86 ? 9.762 -6.360 3.132 1.00 78.69 86 ARG A O 1
ATOM 622 N N . ASP A 1 87 ? 9.495 -4.912 1.438 1.00 80.00 87 ASP A N 1
ATOM 623 C CA . ASP A 1 87 ? 9.853 -3.729 2.227 1.00 80.00 87 ASP A CA 1
ATOM 624 C C . ASP A 1 87 ? 8.728 -3.348 3.201 1.00 80.00 87 ASP A C 1
ATOM 626 O O . ASP A 1 87 ? 8.990 -2.967 4.345 1.00 80.00 87 ASP A O 1
ATOM 630 N N . SER A 1 88 ? 7.475 -3.610 2.817 1.00 86.25 88 SER A N 1
ATOM 631 C CA . SER A 1 88 ? 6.291 -3.421 3.659 1.00 86.25 88 SER A CA 1
ATOM 632 C C . SER A 1 88 ? 6.290 -4.312 4.910 1.00 86.25 88 SER A C 1
ATOM 634 O O . SER A 1 88 ? 5.623 -3.976 5.888 1.00 86.25 88 SER A O 1
ATOM 636 N N . LEU A 1 89 ? 7.095 -5.388 4.951 1.00 87.25 89 LEU A N 1
ATOM 637 C CA . LEU A 1 89 ? 7.314 -6.194 6.164 1.00 87.25 89 LEU A CA 1
ATOM 638 C C . LEU A 1 89 ? 7.833 -5.369 7.340 1.00 87.25 89 LEU A C 1
ATOM 640 O O . LEU A 1 89 ? 7.534 -5.689 8.488 1.00 87.25 89 LEU A O 1
ATOM 644 N N . VAL A 1 90 ? 8.653 -4.349 7.079 1.00 89.94 90 VAL A N 1
ATOM 645 C CA . VAL A 1 90 ? 9.194 -3.500 8.146 1.00 89.94 90 VAL A CA 1
ATOM 646 C C . VAL A 1 90 ? 8.065 -2.699 8.786 1.00 89.94 90 VAL A C 1
ATOM 648 O O . VAL A 1 90 ? 7.979 -2.636 10.010 1.00 89.94 90 VAL A O 1
ATOM 651 N N . THR A 1 91 ? 7.176 -2.130 7.972 1.00 92.50 91 THR A N 1
ATOM 652 C CA . THR A 1 91 ? 5.984 -1.419 8.445 1.00 92.50 91 THR A CA 1
ATOM 653 C C . THR A 1 91 ? 5.015 -2.362 9.150 1.00 92.50 91 THR A C 1
ATOM 655 O O . THR A 1 91 ? 4.576 -2.036 10.247 1.00 92.50 91 THR A O 1
ATOM 658 N N . ALA A 1 92 ? 4.738 -3.540 8.581 1.00 92.19 92 ALA A N 1
ATOM 659 C CA . ALA A 1 92 ? 3.859 -4.534 9.197 1.00 92.19 92 ALA A CA 1
ATOM 660 C C . ALA A 1 92 ? 4.340 -4.910 10.608 1.00 92.19 92 ALA A C 1
ATOM 662 O O . ALA A 1 92 ? 3.601 -4.736 11.568 1.00 92.19 92 ALA A O 1
ATOM 663 N N . ARG A 1 93 ? 5.624 -5.258 10.770 1.00 91.81 93 ARG A N 1
ATOM 664 C CA . ARG A 1 93 ? 6.194 -5.585 12.090 1.00 91.81 93 ARG A CA 1
ATOM 665 C C . ARG A 1 93 ? 6.086 -4.438 13.092 1.00 91.81 93 ARG A C 1
ATOM 667 O O . ARG A 1 93 ? 5.771 -4.673 14.250 1.00 91.81 93 ARG A O 1
ATOM 674 N N . LYS A 1 94 ? 6.308 -3.192 12.651 1.00 94.19 94 LYS A N 1
ATOM 675 C CA . LYS A 1 94 ? 6.124 -2.016 13.518 1.00 94.19 94 LYS A CA 1
ATOM 676 C C . LYS A 1 94 ? 4.683 -1.900 14.020 1.00 94.19 94 LYS A C 1
ATOM 678 O O . LYS A 1 94 ? 4.492 -1.421 15.133 1.00 94.19 94 LYS A O 1
ATOM 683 N N . LEU A 1 95 ? 3.685 -2.269 13.211 1.00 94.31 95 LEU A N 1
ATOM 684 C CA . LEU A 1 95 ? 2.290 -2.323 13.659 1.00 94.31 95 LEU A CA 1
ATOM 685 C C . LEU A 1 95 ? 2.098 -3.459 14.661 1.00 94.31 95 LEU A C 1
ATOM 687 O O . LEU A 1 95 ? 1.532 -3.228 15.723 1.00 94.31 95 LEU A O 1
ATOM 691 N N . ASP A 1 96 ? 2.610 -4.647 14.344 1.00 90.94 96 ASP A N 1
ATOM 692 C CA . ASP A 1 96 ? 2.464 -5.857 15.159 1.00 90.94 96 ASP A CA 1
ATOM 693 C C . ASP A 1 96 ? 3.056 -5.698 16.566 1.00 90.94 96 ASP A C 1
ATOM 695 O O . ASP A 1 96 ? 2.537 -6.266 17.526 1.00 90.94 96 ASP A O 1
ATOM 699 N N . ASP A 1 97 ? 4.107 -4.892 16.721 1.00 92.25 97 ASP A N 1
ATOM 700 C CA . ASP A 1 97 ? 4.704 -4.566 18.021 1.00 92.25 97 ASP A CA 1
ATOM 701 C C . ASP A 1 97 ? 3.783 -3.708 18.919 1.00 92.25 97 ASP A C 1
ATOM 703 O O . ASP A 1 97 ? 4.068 -3.552 20.103 1.00 92.25 97 ASP A O 1
ATOM 707 N N . GLN A 1 98 ? 2.687 -3.159 18.380 1.00 95.75 98 GLN A N 1
ATOM 708 C CA . GLN A 1 98 ? 1.766 -2.236 19.064 1.00 95.75 98 GLN A CA 1
ATOM 709 C C . GLN A 1 98 ? 0.344 -2.802 19.258 1.00 95.75 98 GLN A C 1
ATOM 711 O O . GLN A 1 98 ? -0.505 -2.134 19.846 1.00 95.75 98 GLN A O 1
ATOM 716 N N . ILE A 1 99 ? 0.035 -3.999 18.741 1.00 94.38 99 ILE A N 1
ATOM 717 C CA . ILE A 1 99 ? -1.334 -4.557 18.803 1.00 94.38 99 ILE A CA 1
ATOM 718 C C . ILE A 1 99 ? -1.651 -5.301 20.109 1.00 94.38 99 ILE A C 1
ATOM 720 O O . ILE A 1 99 ? -2.766 -5.793 20.269 1.00 94.38 99 ILE A O 1
ATOM 724 N N . ASP A 1 100 ? -0.705 -5.381 21.045 1.00 93.25 100 ASP A N 1
ATOM 725 C CA . ASP A 1 100 ? -0.882 -6.006 22.364 1.00 93.25 100 ASP A CA 1
ATOM 726 C C . ASP A 1 100 ? -2.006 -5.350 23.183 1.00 93.25 100 ASP A C 1
ATOM 728 O O . ASP A 1 100 ? -2.678 -6.006 23.968 1.00 93.25 100 ASP A O 1
ATOM 732 N N . VAL A 1 101 ? -2.308 -4.074 22.932 1.00 94.00 101 VAL A N 1
ATOM 733 C CA . VAL A 1 101 ? -3.433 -3.358 23.559 1.00 94.00 101 VAL A CA 1
ATOM 734 C C . VAL A 1 101 ? -4.814 -3.990 23.296 1.00 94.00 101 VAL A C 1
ATOM 736 O O . VAL A 1 101 ? -5.779 -3.682 24.010 1.00 94.00 101 VAL A O 1
ATOM 739 N N . LEU A 1 102 ? -4.922 -4.846 22.272 1.00 94.06 102 LEU A N 1
ATOM 740 C CA . LEU A 1 102 ? -6.129 -5.607 21.939 1.00 94.06 102 LEU A CA 1
ATOM 741 C C . LEU A 1 102 ? -6.260 -6.918 22.727 1.00 94.06 102 LEU A C 1
ATOM 743 O O . LEU A 1 102 ? -7.340 -7.513 22.726 1.00 94.06 102 LEU A O 1
ATOM 747 N N . GLU A 1 103 ? -5.203 -7.363 23.405 1.00 94.56 103 GLU A N 1
ATOM 748 C CA . GLU A 1 103 ? -5.248 -8.546 24.262 1.00 94.56 103 GLU A CA 1
ATOM 749 C C . GLU A 1 103 ? -6.282 -8.333 25.383 1.00 94.56 103 GLU A C 1
ATOM 751 O O . GLU A 1 103 ? -6.466 -7.228 25.901 1.00 94.56 103 GLU A O 1
ATOM 756 N N . ASP A 1 104 ? -7.044 -9.385 25.689 1.00 93.19 104 ASP A N 1
ATOM 757 C CA . ASP A 1 104 ? -8.128 -9.382 26.681 1.00 93.19 104 ASP A CA 1
ATOM 758 C C . ASP A 1 104 ? -9.289 -8.389 26.424 1.00 93.19 104 ASP A C 1
ATOM 760 O O . ASP A 1 104 ? -10.130 -8.163 27.299 1.00 93.19 104 ASP A O 1
ATOM 764 N N . ARG A 1 105 ? -9.410 -7.815 25.214 1.00 91.38 105 ARG A N 1
ATOM 765 C CA . ARG A 1 105 ? -10.510 -6.893 24.838 1.00 91.38 105 ARG A CA 1
ATOM 766 C C . ARG A 1 105 ? -11.764 -7.580 24.279 1.00 91.38 105 ARG A C 1
ATOM 768 O O . ARG A 1 105 ? -12.752 -6.902 23.984 1.00 91.38 105 ARG A O 1
ATOM 775 N N . GLY A 1 106 ? -11.750 -8.906 24.160 1.00 94.75 106 GLY A N 1
ATOM 776 C CA . GLY A 1 106 ? -12.820 -9.694 23.544 1.00 94.75 106 GLY A CA 1
ATOM 777 C C . GLY A 1 106 ? -12.678 -9.809 22.024 1.00 94.75 106 GLY A C 1
ATOM 778 O O . GLY A 1 106 ? -11.594 -9.620 21.477 1.00 94.75 106 GLY A O 1
ATOM 779 N N . THR A 1 107 ? -13.769 -10.167 21.346 1.00 97.69 107 THR A N 1
ATOM 780 C CA . THR A 1 107 ? -13.769 -10.403 19.897 1.00 97.69 107 THR A CA 1
ATOM 781 C C . THR A 1 107 ? -13.748 -9.090 19.116 1.00 97.69 107 THR A C 1
ATOM 783 O O . THR A 1 107 ? -14.655 -8.272 19.263 1.00 97.69 107 THR A O 1
ATOM 786 N N . VAL A 1 108 ? -12.771 -8.909 18.226 1.00 97.94 108 VAL A N 1
ATOM 787 C CA . VAL A 1 108 ? -12.681 -7.724 17.360 1.00 97.94 108 VAL A CA 1
ATOM 788 C C . VAL A 1 108 ? -13.375 -7.954 16.012 1.00 97.94 108 VAL A C 1
ATOM 790 O O . VAL A 1 108 ? -13.152 -8.958 15.336 1.00 97.94 108 VAL A O 1
ATOM 793 N N . LEU A 1 109 ? -14.218 -7.017 15.587 1.00 98.31 109 LEU A N 1
ATOM 794 C CA . LEU A 1 109 ? -14.747 -6.966 14.227 1.00 98.31 109 LEU A CA 1
ATOM 795 C C . LEU A 1 109 ? -13.732 -6.267 13.322 1.00 98.31 109 LEU A C 1
ATOM 797 O O . LEU A 1 109 ? -13.432 -5.092 13.522 1.00 98.31 109 LEU A O 1
ATOM 801 N N . ILE A 1 110 ? -13.247 -6.964 12.300 1.00 97.88 110 ILE A N 1
ATOM 802 C CA . ILE A 1 110 ? -12.406 -6.355 11.272 1.00 97.88 110 ILE A CA 1
ATOM 803 C C . ILE A 1 110 ? -13.294 -5.684 10.226 1.00 97.88 110 ILE A C 1
ATOM 805 O O . ILE A 1 110 ? -14.081 -6.350 9.547 1.00 97.88 110 ILE A O 1
ATOM 809 N N . ASP A 1 111 ? -13.114 -4.379 10.055 1.00 97.00 111 ASP A N 1
ATOM 810 C CA . ASP A 1 111 ? -13.665 -3.631 8.936 1.00 97.00 111 ASP A CA 1
ATOM 811 C C . ASP A 1 111 ? -12.605 -3.470 7.840 1.00 97.00 111 ASP A C 1
ATOM 813 O O . ASP A 1 111 ? -11.511 -2.944 8.056 1.00 97.00 111 ASP A O 1
ATOM 817 N N . VAL A 1 112 ? -12.937 -3.993 6.661 1.00 95.50 112 VAL A N 1
ATOM 818 C CA . VAL A 1 112 ? -12.068 -4.020 5.482 1.00 95.50 112 VAL A CA 1
ATOM 819 C C . VAL A 1 112 ? -12.447 -2.960 4.448 1.00 95.50 112 VAL A C 1
ATOM 821 O O . VAL A 1 112 ? -11.809 -2.891 3.400 1.00 95.50 112 VAL A O 1
ATOM 824 N N . SER A 1 113 ? -13.458 -2.123 4.717 1.00 93.81 113 SER A N 1
ATOM 825 C CA . SER A 1 113 ? -13.956 -1.125 3.759 1.00 93.81 113 SER A CA 1
ATOM 826 C C . SER A 1 113 ? -12.920 -0.061 3.395 1.00 93.81 113 SER A C 1
ATOM 828 O O . SER A 1 113 ? -13.043 0.600 2.369 1.00 93.81 113 SER A O 1
ATOM 830 N N . THR A 1 114 ? -11.902 0.107 4.236 1.00 92.12 114 THR A N 1
ATOM 831 C CA . THR A 1 114 ? -10.828 1.091 4.087 1.00 92.12 114 THR A CA 1
ATOM 832 C C . THR A 1 114 ? -9.558 0.506 3.474 1.00 92.12 114 THR A C 1
ATOM 834 O O . THR A 1 114 ? -8.581 1.233 3.274 1.00 92.12 114 THR A O 1
ATOM 837 N N . LEU A 1 115 ? -9.532 -0.805 3.210 1.00 90.31 115 LEU A N 1
ATOM 838 C CA . LEU A 1 115 ? -8.368 -1.466 2.635 1.00 90.31 115 LEU A CA 1
ATOM 839 C C . LEU A 1 115 ? -8.245 -1.134 1.152 1.00 90.31 115 LEU A C 1
ATOM 841 O O . LEU A 1 115 ? -9.192 -1.265 0.376 1.00 90.31 115 LEU A O 1
ATOM 845 N N . LEU A 1 116 ? -7.033 -0.762 0.744 1.00 85.88 116 LEU A N 1
ATOM 846 C CA . LEU A 1 116 ? -6.702 -0.679 -0.670 1.00 85.88 116 LEU A CA 1
ATOM 847 C C . LEU A 1 116 ? -6.630 -2.090 -1.258 1.00 85.88 116 LEU A C 1
ATOM 849 O O . LEU A 1 116 ? -6.215 -3.045 -0.598 1.00 85.88 116 LEU A O 1
ATOM 853 N N . PHE A 1 117 ? -7.008 -2.222 -2.527 1.00 81.81 117 PHE A N 1
ATOM 854 C CA . PHE A 1 117 ? -6.881 -3.492 -3.229 1.00 81.81 117 PHE A CA 1
ATOM 855 C C . PHE A 1 117 ? -5.429 -3.992 -3.191 1.00 81.81 117 PHE A C 1
ATOM 857 O O . PHE A 1 117 ? -4.510 -3.264 -3.565 1.00 81.81 117 PHE A O 1
ATOM 864 N N . ALA A 1 118 ? -5.249 -5.252 -2.784 1.00 81.00 118 ALA A N 1
ATOM 865 C CA . ALA A 1 118 ? -3.950 -5.918 -2.680 1.00 81.00 118 ALA A CA 1
ATOM 866 C C . ALA A 1 118 ? -2.928 -5.199 -1.774 1.00 81.00 118 ALA A C 1
ATOM 868 O O . ALA A 1 118 ? -1.720 -5.311 -1.998 1.00 81.00 118 ALA A O 1
ATOM 869 N N . GLU A 1 119 ? -3.396 -4.480 -0.749 1.00 89.06 119 GLU A N 1
ATOM 870 C CA . GLU A 1 119 ? -2.507 -3.944 0.278 1.00 89.06 119 GLU A CA 1
ATOM 871 C C . GLU A 1 119 ? -1.802 -5.072 1.063 1.00 89.06 119 GLU A C 1
ATOM 873 O O . GLU A 1 119 ? -2.367 -6.156 1.237 1.00 89.06 119 GLU A O 1
ATOM 878 N N . PRO A 1 120 ? -0.546 -4.868 1.497 1.00 89.75 120 PRO A N 1
ATOM 879 C CA . PRO A 1 120 ? 0.255 -5.935 2.078 1.00 89.75 120 PRO A CA 1
ATOM 880 C C . PRO A 1 120 ? 0.101 -6.091 3.597 1.00 89.75 120 PRO A C 1
ATOM 882 O O . PRO A 1 120 ? 0.802 -6.937 4.135 1.00 89.75 120 PRO A O 1
ATOM 885 N N . TYR A 1 121 ? -0.728 -5.317 4.309 1.00 93.25 121 TYR A N 1
ATOM 886 C CA . TYR A 1 121 ? -0.701 -5.22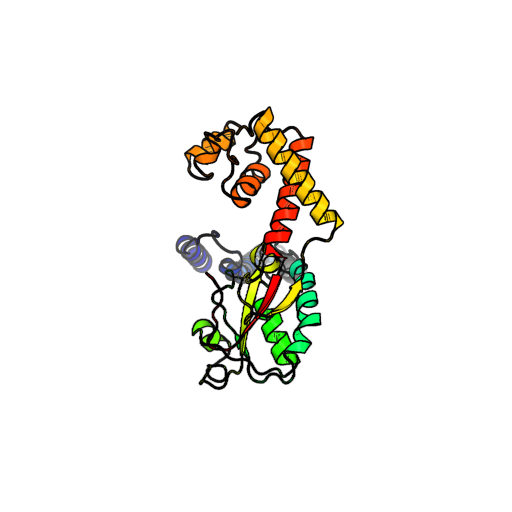5 5.778 1.00 93.25 121 TYR A CA 1
ATOM 887 C C . TYR A 1 121 ? -1.798 -6.033 6.483 1.00 93.25 121 TYR A C 1
ATOM 889 O O . TYR A 1 121 ? -1.508 -6.667 7.499 1.00 93.25 121 TYR A O 1
ATOM 897 N N . SER A 1 122 ? -3.038 -6.066 5.977 1.00 93.31 122 SER A N 1
ATOM 898 C CA . SER A 1 122 ? -4.150 -6.727 6.690 1.00 93.31 122 SER A CA 1
ATOM 899 C C . SER A 1 122 ? -3.914 -8.222 6.907 1.00 93.31 122 SER A C 1
ATOM 901 O O . SER A 1 122 ? -4.202 -8.746 7.980 1.00 93.31 122 SER A O 1
ATOM 903 N N . GLY A 1 123 ? -3.299 -8.902 5.935 1.00 91.81 123 GLY A N 1
ATOM 904 C CA . GLY A 1 123 ? -2.923 -10.309 6.067 1.00 91.81 123 GLY A CA 1
ATOM 905 C C . GLY A 1 123 ? -1.959 -10.567 7.232 1.00 91.81 123 GLY A C 1
ATOM 906 O O . GLY A 1 123 ? -2.132 -11.556 7.948 1.00 91.81 123 GLY A O 1
ATOM 907 N N . TYR A 1 124 ? -0.987 -9.672 7.462 1.00 91.69 124 TYR A N 1
ATOM 908 C CA . TYR A 1 124 ? -0.101 -9.757 8.631 1.00 91.69 124 TYR A CA 1
ATOM 909 C C . TYR A 1 124 ? -0.874 -9.512 9.918 1.00 91.69 124 TYR A C 1
ATOM 911 O O . TYR A 1 124 ? -0.774 -10.332 10.826 1.00 91.69 124 TYR A O 1
ATOM 919 N N . LEU A 1 125 ? -1.723 -8.479 9.955 1.00 94.44 125 LEU A N 1
ATOM 920 C CA . LEU A 1 125 ? -2.564 -8.210 11.119 1.00 94.44 125 LEU A CA 1
ATOM 921 C C . LEU A 1 125 ? -3.401 -9.440 11.497 1.00 94.44 125 LEU A C 1
ATOM 923 O O . LEU A 1 125 ? -3.404 -9.848 12.651 1.00 94.44 125 LEU A O 1
ATOM 927 N N . PHE A 1 126 ? -4.080 -10.078 10.541 1.00 95.31 126 PHE A N 1
ATOM 928 C CA . PHE A 1 126 ? -4.917 -11.251 10.824 1.00 95.31 126 PHE A CA 1
ATOM 929 C C . PHE A 1 126 ? -4.096 -12.438 11.325 1.00 95.31 126 PHE A C 1
ATOM 931 O O . PHE A 1 126 ? -4.524 -13.148 12.239 1.00 95.31 126 PHE A O 1
ATOM 938 N N . SER A 1 127 ? -2.913 -12.645 10.741 1.00 94.38 127 SER A N 1
ATOM 939 C CA . SER A 1 127 ? -1.969 -13.664 11.196 1.00 94.38 127 SER A CA 1
ATOM 940 C C . SER A 1 127 ? -1.521 -13.402 12.633 1.00 94.38 127 SER A C 1
ATOM 942 O O . SER A 1 127 ? -1.445 -14.331 13.432 1.00 94.38 127 SER A O 1
ATOM 944 N N . GLU A 1 128 ? -1.248 -12.149 12.979 1.00 95.12 128 GLU A N 1
ATOM 945 C CA . GLU A 1 128 ? -0.762 -11.763 14.300 1.00 95.12 128 GLU A CA 1
ATOM 946 C C . GLU A 1 128 ? -1.856 -11.780 15.367 1.00 95.12 128 GLU A C 1
ATOM 948 O O . GLU A 1 128 ? -1.616 -12.286 16.463 1.00 95.12 128 GLU A O 1
ATOM 953 N N . LEU A 1 129 ? -3.081 -11.362 15.037 1.00 95.81 129 LEU A N 1
ATOM 954 C CA . LEU A 1 129 ? -4.248 -11.561 15.901 1.00 95.81 129 LEU A CA 1
ATOM 955 C C . LEU A 1 129 ? -4.456 -13.052 16.198 1.00 95.81 129 LEU A C 1
ATOM 957 O O . LEU A 1 129 ? -4.637 -13.431 17.352 1.00 95.81 129 LEU A O 1
ATOM 961 N N . ALA A 1 130 ? -4.365 -13.913 15.176 1.00 95.19 130 ALA A N 1
ATOM 962 C CA . ALA A 1 130 ? -4.464 -15.359 15.361 1.00 95.19 130 ALA A CA 1
ATOM 963 C C . ALA A 1 130 ? -3.313 -15.924 16.210 1.00 95.19 130 ALA A C 1
ATOM 965 O O . ALA A 1 130 ? -3.551 -16.768 17.066 1.00 95.19 130 ALA A O 1
ATOM 966 N N . ARG A 1 131 ? -2.073 -15.461 15.996 1.00 96.00 131 ARG A N 1
ATOM 967 C CA 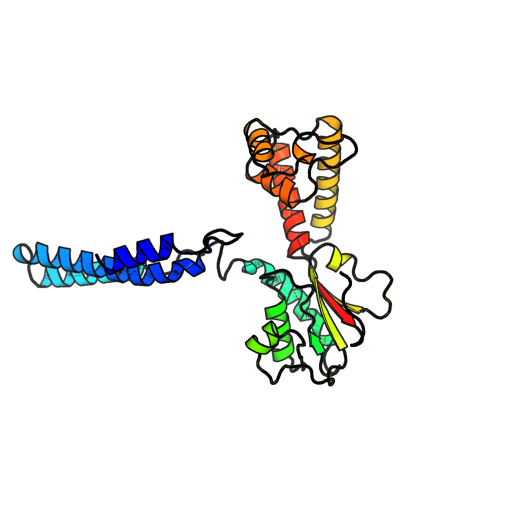. ARG A 1 131 ? -0.886 -15.901 16.751 1.00 96.00 131 ARG A CA 1
ATOM 968 C C . ARG A 1 131 ? -0.958 -15.523 18.233 1.00 96.00 131 ARG A C 1
ATOM 970 O O . ARG A 1 131 ? -0.385 -16.231 19.056 1.00 96.00 131 ARG A O 1
ATOM 977 N N . ARG A 1 132 ? -1.615 -14.408 18.553 1.00 95.44 132 ARG A N 1
ATOM 978 C CA . ARG A 1 132 ? -1.814 -13.892 19.917 1.00 95.44 132 ARG A CA 1
ATOM 979 C C . ARG A 1 132 ? -3.120 -14.372 20.563 1.00 95.44 132 ARG A C 1
ATOM 981 O O . ARG A 1 132 ? -3.490 -13.859 21.610 1.00 95.44 132 ARG A O 1
ATOM 988 N N . ASP A 1 133 ? -3.828 -15.314 19.937 1.00 96.31 133 ASP A N 1
ATOM 989 C CA . ASP A 1 133 ? -5.133 -15.812 20.394 1.00 96.31 133 ASP A CA 1
ATOM 990 C C . ASP A 1 133 ? -6.193 -14.705 20.597 1.00 96.31 133 ASP A C 1
ATOM 992 O O . ASP A 1 133 ? -7.138 -14.862 21.370 1.00 96.31 133 ASP A O 1
ATOM 996 N N . ILE A 1 134 ? -6.083 -13.591 19.863 1.00 97.00 134 ILE A N 1
ATOM 997 C CA . ILE A 1 134 ? -7.073 -12.509 19.876 1.00 97.00 134 ILE A CA 1
ATOM 998 C C . ILE A 1 134 ? -8.229 -12.914 18.947 1.00 97.00 134 ILE A C 1
ATOM 1000 O O . ILE A 1 134 ? -8.021 -13.068 17.735 1.00 97.00 134 ILE A O 1
ATOM 1004 N N . PRO A 1 135 ? -9.463 -13.102 19.454 1.00 97.06 135 PRO A N 1
ATOM 1005 C CA . PRO A 1 135 ? -10.581 -13.504 18.613 1.00 97.06 135 PRO A CA 1
ATOM 1006 C C . PRO A 1 135 ? -10.963 -12.374 17.655 1.00 97.06 135 PRO A C 1
ATOM 1008 O O . PRO A 1 135 ? -11.083 -11.221 18.059 1.00 97.06 135 PRO A O 1
ATOM 1011 N N . PHE A 1 136 ? -11.199 -12.704 16.385 1.00 97.88 136 PHE A N 1
ATOM 1012 C CA . PHE A 1 136 ? -11.642 -11.729 15.387 1.00 97.88 136 PHE A CA 1
ATOM 1013 C C . PHE A 1 136 ? -12.670 -12.311 14.422 1.00 97.88 136 PHE A C 1
ATOM 1015 O O . PHE A 1 136 ? -12.643 -13.512 14.130 1.00 97.88 136 PHE A O 1
ATOM 1022 N N . VAL A 1 137 ? -13.552 -11.450 13.920 1.00 98.44 137 VAL A N 1
ATOM 1023 C CA . VAL A 1 137 ? -14.663 -11.784 13.019 1.00 98.44 137 VAL A CA 1
ATOM 1024 C C . VAL A 1 137 ? -14.807 -10.752 11.899 1.00 98.44 137 VAL A C 1
ATOM 1026 O O . VAL A 1 137 ? -14.218 -9.674 11.954 1.00 98.44 137 VAL A O 1
ATOM 1029 N N . PHE A 1 138 ? -15.612 -11.081 10.890 1.00 98.06 138 PHE A N 1
ATOM 1030 C CA . PHE A 1 138 ? -15.883 -10.251 9.718 1.00 98.06 138 PHE A CA 1
ATOM 1031 C C . PHE A 1 138 ? -17.386 -10.119 9.454 1.00 98.06 138 PHE A C 1
ATOM 1033 O O . PHE A 1 138 ? -18.164 -11.038 9.723 1.00 98.06 138 PHE A O 1
ATOM 1040 N N . GLU A 1 139 ? -17.776 -8.992 8.861 1.00 97.38 139 GLU A N 1
ATOM 1041 C CA . GLU A 1 139 ? -19.090 -8.796 8.225 1.00 97.38 139 GLU A CA 1
ATOM 1042 C C . GLU A 1 139 ? -19.016 -8.940 6.699 1.00 97.38 139 GLU A C 1
ATOM 1044 O O . GLU A 1 139 ? -20.004 -9.295 6.060 1.00 97.38 139 GLU A O 1
ATOM 1049 N N . ASP A 1 140 ? -17.841 -8.698 6.115 1.00 96.25 140 ASP A N 1
ATOM 1050 C CA . ASP A 1 140 ? -17.629 -8.770 4.676 1.00 96.25 140 ASP A CA 1
ATOM 1051 C C . ASP A 1 140 ? -17.650 -10.220 4.154 1.00 96.25 140 ASP A C 1
ATOM 1053 O O . ASP A 1 140 ? -16.886 -11.084 4.592 1.00 96.25 140 ASP A O 1
ATOM 1057 N N . GLU A 1 141 ? -18.502 -10.483 3.160 1.00 96.69 141 GLU A N 1
ATOM 1058 C CA . GLU A 1 141 ? -18.680 -11.818 2.576 1.00 96.69 141 GLU A CA 1
ATOM 1059 C C . GLU A 1 141 ? -17.423 -12.342 1.872 1.00 96.69 141 GLU A C 1
ATOM 1061 O O . GLU A 1 141 ? -17.207 -13.556 1.813 1.00 96.69 141 GLU A O 1
ATOM 1066 N N . SER A 1 142 ? -16.581 -11.462 1.322 1.00 93.06 142 SER A N 1
ATOM 1067 C CA . SER A 1 142 ? -15.342 -11.893 0.672 1.00 93.06 142 SER A CA 1
ATOM 1068 C C . SER A 1 142 ? -14.346 -12.436 1.696 1.00 93.06 142 SER A C 1
ATOM 1070 O O . SER A 1 142 ? -13.698 -13.453 1.435 1.00 93.06 142 SER A O 1
ATOM 1072 N N . MET A 1 143 ? -14.293 -11.834 2.886 1.00 95.81 143 MET A N 1
ATOM 1073 C CA . MET A 1 143 ? -13.482 -12.321 4.000 1.00 95.81 143 MET A CA 1
ATOM 1074 C C . MET A 1 143 ? -14.072 -13.590 4.609 1.00 95.81 143 MET A C 1
ATOM 1076 O O . MET A 1 143 ? -13.342 -14.551 4.845 1.00 95.81 143 MET A O 1
ATOM 1080 N N . ILE A 1 144 ? -15.393 -13.669 4.775 1.00 97.69 144 ILE A N 1
ATOM 1081 C CA . ILE A 1 144 ? -16.043 -14.877 5.307 1.00 97.69 144 ILE A CA 1
ATOM 1082 C C . ILE A 1 144 ? -15.806 -16.086 4.391 1.00 97.69 144 ILE A C 1
ATOM 1084 O O . ILE A 1 144 ? -15.548 -17.184 4.878 1.00 97.69 144 ILE A O 1
ATOM 1088 N N . ARG A 1 145 ? -15.795 -15.908 3.065 1.00 96.19 145 ARG A N 1
ATOM 1089 C CA . ARG A 1 145 ? -15.444 -16.992 2.127 1.00 96.19 145 ARG A CA 1
ATOM 1090 C C . ARG A 1 145 ? -13.987 -17.442 2.234 1.00 96.19 145 ARG A C 1
ATOM 1092 O O . ARG A 1 145 ? -13.706 -18.607 1.969 1.00 96.19 145 ARG A O 1
ATOM 1099 N N . GLN A 1 146 ? -13.077 -16.540 2.598 1.00 93.94 146 GLN A N 1
ATOM 1100 C CA . GLN A 1 146 ? -11.652 -16.849 2.750 1.00 93.94 146 GLN A CA 1
ATOM 1101 C C . GLN A 1 146 ? -11.343 -17.522 4.091 1.00 93.94 146 GLN A C 1
ATOM 1103 O O . GLN A 1 146 ? -10.591 -18.492 4.133 1.00 93.94 146 GLN A O 1
ATOM 1108 N N . PHE A 1 147 ? -11.939 -17.032 5.177 1.00 95.94 147 PHE A N 1
ATOM 1109 C CA . PHE A 1 147 ? -11.655 -17.482 6.543 1.00 95.94 147 PHE A CA 1
ATOM 1110 C C . PHE A 1 147 ? -12.655 -18.518 7.082 1.00 95.94 147 PHE A C 1
ATOM 1112 O O . PHE A 1 147 ? -12.387 -19.175 8.089 1.00 95.94 147 PHE A O 1
ATOM 1119 N N . GLY A 1 148 ? -13.792 -18.691 6.409 1.00 97.19 148 GLY A N 1
ATOM 1120 C CA . GLY A 1 148 ? -14.854 -19.630 6.755 1.00 97.19 148 GLY A CA 1
ATOM 1121 C C . GLY A 1 148 ? -15.956 -19.041 7.644 1.00 97.19 148 GLY A C 1
ATOM 1122 O O . GLY A 1 148 ? -15.774 -18.069 8.374 1.00 97.19 148 GLY A O 1
ATOM 1123 N N . GLU A 1 149 ? -17.115 -19.707 7.636 1.00 97.62 149 GLU A N 1
ATOM 1124 C CA . GLU A 1 149 ? -18.336 -19.302 8.363 1.00 97.62 149 GLU A CA 1
ATOM 1125 C C . GLU A 1 149 ? -18.182 -19.210 9.893 1.00 97.62 149 GLU A C 1
ATOM 1127 O O . GLU A 1 149 ? -18.987 -18.569 10.569 1.00 97.62 149 GLU A O 1
ATOM 1132 N N . GLY A 1 150 ? -17.141 -19.828 10.460 1.00 96.94 150 GLY A N 1
ATOM 1133 C CA . GLY A 1 150 ? -16.805 -19.691 11.880 1.00 96.94 150 GLY A CA 1
ATOM 1134 C C . GLY A 1 150 ? -16.308 -18.293 12.265 1.00 96.94 150 GLY A C 1
ATOM 1135 O O . GLY A 1 150 ? -16.295 -17.968 13.445 1.00 96.94 150 GLY A O 1
ATOM 1136 N N . ARG A 1 151 ? -15.917 -17.466 11.286 1.00 97.12 151 ARG A N 1
ATOM 1137 C CA . ARG A 1 151 ? -15.429 -16.092 11.484 1.00 97.12 151 ARG A CA 1
ATOM 1138 C C . ARG A 1 151 ? -16.467 -15.025 11.135 1.00 97.12 151 ARG A C 1
ATOM 1140 O O . ARG A 1 151 ? -16.141 -13.845 11.123 1.00 97.12 151 ARG A O 1
ATOM 1147 N N . ARG A 1 152 ? -17.711 -15.410 10.848 1.00 98.31 152 ARG A N 1
ATOM 1148 C CA . ARG A 1 152 ? -18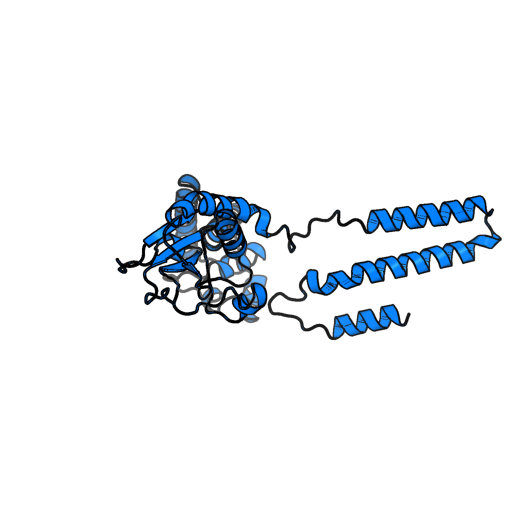.810 -14.462 10.631 1.00 98.31 152 ARG A CA 1
ATOM 1149 C C . ARG A 1 152 ? -19.186 -13.788 11.951 1.00 98.31 152 ARG A C 1
ATOM 1151 O O . ARG A 1 152 ? -19.445 -14.491 12.925 1.00 98.31 152 ARG A O 1
ATOM 1158 N N . ASN A 1 153 ? -19.288 -12.460 11.960 1.00 97.81 153 ASN A N 1
ATOM 1159 C CA . ASN A 1 153 ? -19.816 -11.716 13.104 1.00 97.81 153 ASN A CA 1
ATOM 1160 C C . ASN A 1 153 ? -21.281 -12.110 13.357 1.00 97.81 153 ASN A C 1
ATOM 1162 O O . ASN A 1 153 ? -22.111 -12.027 12.448 1.00 97.81 153 ASN A O 1
ATOM 1166 N N . ARG A 1 154 ? -21.607 -12.537 14.584 1.00 96.50 154 ARG A N 1
ATOM 1167 C CA . ARG A 1 154 ? -22.982 -12.894 14.990 1.00 96.50 154 ARG A CA 1
ATOM 1168 C C . ARG A 1 154 ? -23.530 -11.965 16.074 1.00 96.50 154 ARG A C 1
ATOM 1170 O O . ARG A 1 154 ? -24.512 -12.307 16.729 1.00 96.50 154 ARG A O 1
ATOM 1177 N N . GLY A 1 155 ? -22.913 -10.794 16.236 1.00 95.62 155 GLY A N 1
ATOM 1178 C CA . GLY A 1 155 ? -23.256 -9.808 17.262 1.00 95.62 155 GLY A CA 1
ATOM 1179 C C . GLY A 1 155 ? -22.466 -9.970 18.562 1.00 95.62 155 GLY A C 1
ATOM 1180 O O . GLY A 1 155 ? -22.841 -9.386 19.571 1.00 95.62 155 GLY A O 1
ATOM 1181 N N . ASP A 1 156 ? -21.400 -10.768 18.549 1.00 93.00 156 ASP A N 1
ATOM 1182 C CA . ASP A 1 156 ? -20.524 -11.062 19.687 1.00 93.00 156 ASP A CA 1
ATOM 1183 C C . ASP A 1 156 ? -19.228 -10.231 19.703 1.00 93.00 156 ASP A C 1
ATOM 1185 O O . ASP A 1 156 ? -18.463 -10.300 20.666 1.00 93.00 156 ASP A O 1
ATOM 1189 N N . ALA A 1 157 ? -18.983 -9.425 18.666 1.00 97.25 157 ALA A N 1
ATOM 1190 C CA . ALA A 1 157 ? -17.857 -8.498 18.626 1.00 97.25 157 ALA A CA 1
ATOM 1191 C C . ALA A 1 157 ? -18.020 -7.341 19.630 1.00 97.25 157 ALA A C 1
ATOM 1193 O O . ALA A 1 157 ? -19.083 -6.728 19.734 1.00 97.25 157 ALA A O 1
ATOM 1194 N N . THR A 1 158 ? -16.943 -7.016 20.344 1.00 96.62 158 THR A N 1
ATOM 1195 C CA . THR A 1 158 ? -16.898 -5.975 21.384 1.00 96.62 158 THR A CA 1
ATOM 1196 C C . THR A 1 158 ? -16.3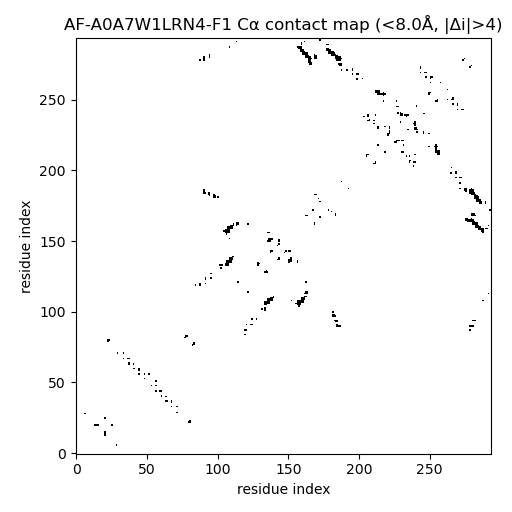60 -4.642 20.868 1.00 96.62 158 THR A C 1
ATOM 1198 O O . THR A 1 158 ? -16.667 -3.592 21.432 1.00 96.62 158 THR A O 1
ATOM 1201 N N . SER A 1 159 ? -15.576 -4.665 19.792 1.00 97.00 159 SER A N 1
ATOM 1202 C CA . SER A 1 159 ? -15.001 -3.482 19.152 1.00 97.00 159 SER A CA 1
ATOM 1203 C C . SER A 1 159 ? -14.878 -3.684 17.645 1.00 97.00 159 SER A C 1
ATOM 1205 O O . SER A 1 159 ? -14.878 -4.816 17.161 1.00 97.00 159 SER A O 1
ATOM 1207 N N . ARG A 1 160 ? -14.777 -2.586 16.893 1.00 97.81 160 ARG A N 1
ATOM 1208 C CA . ARG A 1 160 ? -14.429 -2.591 15.469 1.00 97.81 160 ARG A CA 1
ATOM 1209 C C . ARG A 1 160 ? -13.013 -2.057 15.292 1.00 97.81 160 ARG A C 1
ATOM 1211 O O . ARG A 1 160 ? -12.663 -1.059 15.919 1.00 97.81 160 ARG A O 1
ATOM 1218 N N . ILE A 1 161 ? -12.235 -2.686 14.413 1.00 97.31 161 ILE A N 1
ATOM 1219 C CA . ILE A 1 161 ? -10.916 -2.204 14.001 1.00 97.31 161 ILE A CA 1
ATOM 1220 C C . ILE A 1 161 ? -10.793 -2.104 12.481 1.00 97.31 161 ILE A C 1
ATOM 1222 O O . ILE A 1 161 ? -11.389 -2.899 11.757 1.00 97.31 161 ILE A O 1
ATOM 1226 N N . TRP A 1 162 ? -10.009 -1.141 12.000 1.00 97.12 162 TRP A N 1
ATOM 1227 C CA . TRP A 1 162 ? -9.719 -0.944 10.574 1.00 97.12 162 TRP A CA 1
ATOM 1228 C C . TRP A 1 162 ? -8.325 -0.357 10.365 1.00 97.12 162 TRP A C 1
ATOM 1230 O O . TRP A 1 162 ? -7.734 0.224 11.281 1.00 97.12 162 TRP A O 1
ATOM 1240 N N . LEU A 1 163 ? -7.805 -0.499 9.145 1.00 96.06 163 LEU A N 1
ATOM 1241 C CA . LEU A 1 163 ? -6.517 0.065 8.745 1.00 96.06 163 LEU A CA 1
ATOM 1242 C C . LEU A 1 163 ? -6.714 1.313 7.883 1.00 96.06 163 LEU A C 1
ATOM 1244 O O . LEU A 1 163 ? -7.628 1.381 7.064 1.00 96.06 163 LEU A O 1
ATOM 1248 N N . ARG A 1 164 ? -5.807 2.280 8.001 1.00 95.25 164 ARG A N 1
ATOM 1249 C CA . ARG A 1 164 ? -5.655 3.379 7.035 1.00 95.25 164 ARG A CA 1
ATOM 1250 C C . ARG A 1 164 ? -4.221 3.441 6.543 1.00 95.25 164 ARG A C 1
ATOM 1252 O O . ARG A 1 164 ? -3.307 3.074 7.277 1.00 95.25 164 ARG A O 1
ATOM 1259 N N . GLN A 1 165 ? -4.047 3.966 5.335 1.00 93.25 165 GLN A N 1
ATOM 1260 C CA . GLN A 1 165 ? -2.753 4.231 4.710 1.00 93.25 165 GLN A CA 1
ATOM 1261 C C . GLN A 1 165 ? -2.558 5.735 4.469 1.00 93.25 165 GLN A C 1
ATOM 1263 O O . GLN A 1 165 ? -3.522 6.501 4.400 1.00 93.25 165 GLN A O 1
ATOM 1268 N N . GLY A 1 166 ? -1.304 6.163 4.349 1.00 92.56 166 GLY A N 1
ATOM 1269 C CA . GLY A 1 166 ? -0.933 7.506 3.919 1.00 92.56 166 GLY A CA 1
ATOM 1270 C C . GLY A 1 166 ? -1.358 8.616 4.879 1.00 92.56 166 GLY A C 1
ATOM 1271 O O . GLY A 1 166 ? -1.212 8.501 6.097 1.00 92.56 166 GLY A O 1
ATOM 1272 N N . ALA A 1 167 ? -1.870 9.715 4.321 1.00 89.25 167 ALA A N 1
AT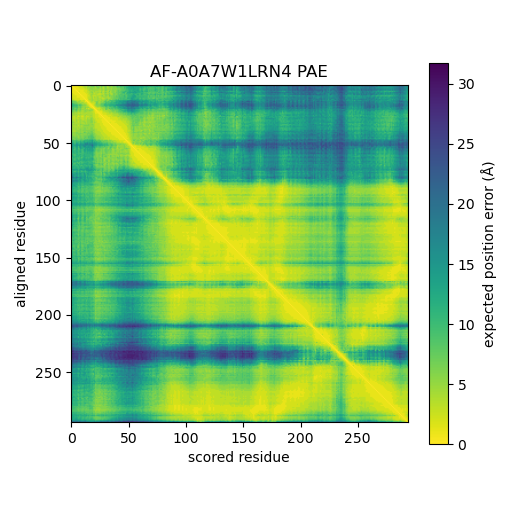OM 1273 C CA . ALA A 1 167 ? -2.281 10.893 5.086 1.00 89.25 167 ALA A CA 1
ATOM 1274 C C . ALA A 1 167 ? -3.346 10.556 6.144 1.00 89.25 167 ALA A C 1
ATOM 1276 O O . ALA A 1 167 ? -3.182 10.922 7.307 1.00 89.25 167 ALA A O 1
ATOM 1277 N N . ALA A 1 168 ? -4.344 9.739 5.789 1.00 90.25 168 ALA A N 1
ATOM 1278 C CA . ALA A 1 168 ? -5.404 9.311 6.704 1.00 90.25 168 ALA A CA 1
ATOM 1279 C C . ALA A 1 168 ? -4.870 8.537 7.928 1.00 90.25 168 ALA A C 1
ATOM 1281 O O . ALA A 1 168 ? -5.431 8.620 9.019 1.00 90.25 168 ALA A O 1
ATOM 1282 N N . ALA A 1 169 ? -3.750 7.816 7.794 1.00 94.44 169 ALA A N 1
ATOM 1283 C CA . ALA A 1 169 ? -3.101 7.164 8.934 1.00 94.44 169 ALA A CA 1
ATOM 1284 C C . ALA A 1 169 ? -2.469 8.173 9.916 1.00 94.44 169 ALA A C 1
ATOM 1286 O O . ALA A 1 169 ? -2.446 7.949 11.134 1.00 94.44 169 ALA A O 1
ATOM 1287 N N . ILE A 1 170 ? -1.950 9.288 9.390 1.00 92.12 170 ILE A N 1
ATOM 1288 C CA . ILE A 1 170 ? -1.277 10.346 10.153 1.00 92.12 170 ILE A CA 1
ATOM 1289 C C . ILE A 1 170 ? -2.296 11.265 10.823 1.00 92.12 170 ILE A C 1
ATOM 1291 O O . ILE A 1 170 ? -2.212 11.468 12.039 1.00 92.12 170 ILE A O 1
ATOM 1295 N N . GLU A 1 171 ? -3.226 11.798 10.033 1.00 90.06 171 GLU A N 1
ATOM 1296 C CA . GLU A 1 171 ? -4.292 12.712 10.456 1.00 90.06 171 GLU A CA 1
ATOM 1297 C C . GLU A 1 171 ? -5.230 12.026 11.452 1.00 90.06 171 GLU A C 1
ATOM 1299 O O . GLU A 1 171 ? -5.623 12.619 12.458 1.00 90.06 171 GLU A O 1
ATOM 1304 N N . GLY A 1 172 ? -5.490 10.735 11.226 1.00 86.88 172 GLY A N 1
ATOM 1305 C CA . GLY A 1 172 ? -6.407 9.945 12.027 1.00 86.88 172 GLY A CA 1
ATOM 1306 C C . GLY A 1 172 ? -7.857 10.351 11.799 1.00 86.88 172 GLY A C 1
ATOM 1307 O O . GLY A 1 172 ? -8.230 10.831 10.737 1.00 86.88 172 GLY A O 1
ATOM 1308 N N . GLU A 1 173 ? -8.686 10.142 12.815 1.00 83.44 173 GLU A N 1
ATOM 1309 C CA . GLU A 1 173 ? -10.123 10.417 12.763 1.00 83.44 173 GLU A CA 1
ATOM 1310 C C . GLU A 1 173 ? -10.399 11.679 13.595 1.00 83.44 173 GLU A C 1
ATOM 1312 O O . GLU A 1 173 ? -10.920 11.632 14.712 1.00 83.44 173 GLU A O 1
ATOM 1317 N N . ALA A 1 174 ? -9.935 12.828 13.094 1.00 77.69 174 ALA A N 1
ATOM 1318 C CA . ALA A 1 174 ? -10.044 14.101 13.801 1.00 77.69 174 ALA A CA 1
ATOM 1319 C C . ALA A 1 174 ? -11.508 14.418 14.166 1.00 77.69 174 ALA A C 1
ATOM 1321 O O . ALA A 1 174 ? -12.420 14.271 13.356 1.00 77.69 174 ALA A O 1
ATOM 1322 N N . GLY A 1 175 ? -11.735 14.863 15.406 1.00 79.69 175 GLY A N 1
ATOM 1323 C CA . GLY A 1 175 ? -13.080 15.172 15.907 1.00 79.69 175 GLY A CA 1
ATOM 1324 C C . GLY A 1 175 ? -13.892 13.960 16.378 1.00 79.69 175 GLY A C 1
ATOM 1325 O O . GLY A 1 175 ? -15.051 14.133 16.751 1.00 79.69 175 GLY A O 1
ATOM 1326 N N . ARG A 1 176 ? -13.296 12.760 16.412 1.00 89.38 176 ARG A N 1
ATOM 1327 C CA . ARG A 1 176 ? -13.951 11.517 16.842 1.00 89.38 176 ARG A CA 1
ATOM 1328 C C . ARG A 1 176 ? -13.344 10.949 18.131 1.00 89.38 176 ARG A C 1
ATOM 1330 O O . ARG A 1 176 ? -12.409 10.153 18.068 1.00 89.38 176 ARG A O 1
ATOM 1337 N N . PRO A 1 177 ? -13.828 11.366 19.317 1.00 86.44 177 PRO A N 1
ATOM 1338 C CA . PRO A 1 177 ? -13.238 10.969 20.603 1.00 86.44 177 PRO A CA 1
ATOM 1339 C C . PRO A 1 177 ? -13.438 9.482 20.941 1.00 86.44 177 PRO A C 1
ATOM 1341 O O . PRO A 1 177 ? -12.759 8.944 21.809 1.00 86.44 177 PRO A O 1
ATOM 1344 N N . ASP A 1 178 ? -14.387 8.839 20.272 1.00 92.88 178 ASP A N 1
ATOM 1345 C CA . ASP A 1 178 ? -14.729 7.420 20.324 1.00 92.88 178 ASP A CA 1
ATOM 1346 C C . ASP A 1 178 ? -13.774 6.532 19.512 1.00 92.88 178 ASP A C 1
ATOM 1348 O O . ASP A 1 178 ? -13.803 5.310 19.665 1.00 92.88 178 ASP A O 1
ATOM 1352 N N . VAL A 1 179 ? -12.923 7.128 18.670 1.00 95.69 179 VAL A N 1
ATOM 1353 C CA . VAL A 1 179 ? -11.934 6.403 17.876 1.00 95.69 179 VAL A CA 1
ATOM 1354 C C . VAL A 1 179 ? -10.543 6.554 18.474 1.00 95.69 179 VAL A C 1
ATOM 1356 O O . VAL A 1 179 ? -10.013 7.654 18.630 1.00 95.69 179 VAL A O 1
ATOM 1359 N N . GLN A 1 180 ? -9.903 5.421 18.736 1.00 94.62 180 GLN A N 1
ATOM 1360 C CA . GLN A 1 180 ? -8.530 5.356 19.207 1.00 94.62 180 GLN A CA 1
ATOM 1361 C C . GLN A 1 180 ? -7.616 4.825 18.102 1.00 94.62 180 GLN A C 1
ATOM 1363 O O . GLN A 1 180 ? -7.833 3.738 17.574 1.00 94.62 180 GLN A O 1
ATOM 1368 N N . ARG A 1 181 ? -6.532 5.545 17.795 1.00 95.88 181 ARG A N 1
ATOM 1369 C CA . ARG A 1 181 ? -5.419 4.973 17.025 1.00 95.88 181 ARG A CA 1
ATOM 1370 C C . ARG A 1 181 ? -4.604 4.070 17.945 1.00 95.88 181 ARG A C 1
ATOM 1372 O O . ARG A 1 181 ? -3.954 4.571 18.860 1.00 95.88 181 ARG A O 1
ATOM 1379 N N . ILE A 1 182 ? -4.660 2.765 17.708 1.00 95.69 182 ILE A N 1
ATOM 1380 C CA . ILE A 1 182 ? -3.978 1.765 18.540 1.00 95.69 182 ILE A CA 1
ATOM 1381 C C . ILE A 1 182 ? -2.549 1.492 18.069 1.00 95.69 182 ILE A C 1
ATOM 1383 O O . ILE A 1 182 ? -1.691 1.200 18.889 1.00 95.69 182 ILE A O 1
ATOM 1387 N N . ALA A 1 183 ? -2.281 1.649 16.771 1.00 96.81 183 ALA A N 1
ATOM 1388 C CA . ALA A 1 183 ? -0.953 1.471 16.201 1.00 96.81 183 ALA A CA 1
ATOM 1389 C C . ALA A 1 183 ? -0.699 2.491 15.090 1.00 96.81 183 ALA A C 1
ATOM 1391 O O . ALA A 1 183 ? -1.608 2.835 14.329 1.00 96.81 183 ALA A O 1
ATOM 1392 N N . LEU A 1 184 ? 0.546 2.957 14.979 1.00 96.62 184 LEU A N 1
ATOM 1393 C CA . LEU A 1 184 ? 1.017 3.782 13.867 1.00 96.62 184 LEU A CA 1
ATOM 1394 C C . LEU A 1 184 ? 2.427 3.352 13.468 1.00 96.62 184 LEU A C 1
ATOM 1396 O O . LEU A 1 184 ? 3.358 3.400 14.272 1.00 96.62 184 LEU A O 1
ATOM 1400 N N . ALA A 1 185 ? 2.599 3.012 12.198 1.00 96.38 185 ALA A N 1
ATOM 1401 C CA . ALA A 1 185 ? 3.893 2.789 11.584 1.00 96.38 185 ALA A CA 1
ATOM 1402 C C . ALA A 1 185 ? 4.115 3.863 10.518 1.00 96.38 185 ALA A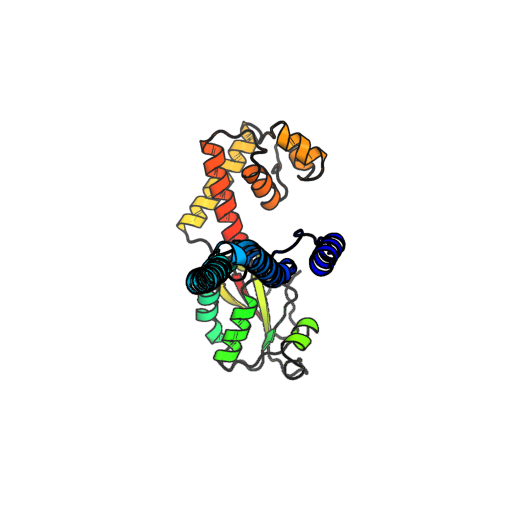 C 1
ATOM 1404 O O . ALA A 1 185 ? 3.446 3.878 9.490 1.00 96.38 185 ALA A O 1
ATOM 1405 N N . ARG A 1 186 ? 5.048 4.788 10.773 1.00 95.25 186 ARG A N 1
ATOM 1406 C CA . ARG A 1 186 ? 5.463 5.791 9.782 1.00 95.25 186 ARG A CA 1
ATOM 1407 C C . ARG A 1 186 ? 6.510 5.208 8.840 1.00 95.25 186 ARG A C 1
ATOM 1409 O O . ARG A 1 186 ? 7.469 4.572 9.297 1.00 95.25 186 ARG A O 1
ATOM 1416 N N . ALA A 1 187 ? 6.330 5.470 7.545 1.00 93.00 187 ALA A N 1
ATOM 1417 C CA . ALA A 1 187 ? 7.298 5.103 6.517 1.00 93.00 187 ALA A CA 1
ATOM 1418 C C . ALA A 1 187 ? 8.570 5.949 6.582 1.00 93.00 187 ALA A C 1
ATOM 1420 O O . ALA A 1 187 ? 9.654 5.431 6.323 1.00 93.00 187 ALA A O 1
ATOM 1421 N N . LEU A 1 188 ? 8.406 7.241 6.882 1.00 94.12 188 LEU A N 1
ATOM 1422 C CA . LEU A 1 188 ? 9.467 8.240 6.891 1.00 94.12 188 LEU A CA 1
ATOM 1423 C C . LEU A 1 188 ? 9.883 8.555 8.326 1.00 94.12 188 LEU A C 1
ATOM 1425 O O . LEU A 1 188 ? 9.030 8.682 9.213 1.00 94.12 188 LEU A O 1
ATOM 1429 N N . ASP A 1 189 ? 11.186 8.690 8.546 1.00 93.75 189 ASP A N 1
ATOM 1430 C CA . ASP A 1 189 ? 11.711 9.257 9.787 1.00 93.75 189 ASP A CA 1
ATOM 1431 C C . ASP A 1 189 ? 11.626 10.798 9.791 1.00 93.75 189 ASP A C 1
ATOM 1433 O O . ASP A 1 189 ? 11.127 11.424 8.851 1.00 93.75 189 ASP A O 1
ATOM 1437 N N . THR A 1 190 ? 12.073 11.435 10.876 1.00 94.56 190 THR A N 1
ATOM 1438 C CA . THR A 1 190 ? 12.034 12.899 11.016 1.00 94.56 190 THR A CA 1
ATOM 1439 C C . THR A 1 190 ? 12.878 13.614 9.959 1.00 94.56 190 THR A C 1
ATOM 1441 O O . THR A 1 190 ? 12.479 14.673 9.480 1.00 94.56 190 THR A O 1
ATOM 1444 N N . ALA A 1 191 ? 14.030 13.051 9.582 1.00 97.25 191 ALA A N 1
ATOM 1445 C CA . ALA A 1 191 ? 14.912 13.656 8.591 1.00 97.25 191 ALA A CA 1
ATOM 1446 C C . ALA A 1 191 ? 14.312 13.535 7.185 1.00 97.25 191 ALA A C 1
ATOM 1448 O O . ALA A 1 191 ? 14.261 14.524 6.463 1.00 97.25 191 ALA A O 1
ATOM 1449 N N . GLU A 1 192 ? 13.785 12.361 6.831 1.00 96.50 192 GLU A N 1
ATOM 1450 C CA . GLU A 1 192 ? 13.084 12.122 5.567 1.00 96.50 192 GLU A CA 1
ATOM 1451 C C . GLU A 1 192 ? 11.796 12.951 5.459 1.00 96.50 192 GLU A C 1
ATOM 1453 O O . GLU A 1 192 ? 11.440 13.395 4.371 1.00 96.50 192 GLU A O 1
ATOM 1458 N N . THR A 1 193 ? 11.103 13.196 6.576 1.00 95.44 193 THR A N 1
ATOM 1459 C CA . THR A 1 193 ? 9.926 14.080 6.606 1.00 95.44 193 THR A CA 1
ATOM 1460 C C . THR A 1 193 ? 10.325 15.526 6.309 1.00 95.44 193 THR A C 1
ATOM 1462 O O . THR A 1 193 ? 9.722 16.154 5.444 1.00 95.44 193 THR A O 1
ATOM 1465 N N . GLY A 1 194 ? 11.381 16.035 6.954 1.00 97.06 194 GLY A N 1
ATOM 1466 C CA . GLY A 1 194 ? 11.905 17.375 6.664 1.00 97.06 194 GLY A CA 1
ATOM 1467 C C . GLY A 1 194 ? 12.469 17.503 5.243 1.00 97.06 194 GLY A C 1
ATOM 1468 O O . GLY A 1 194 ? 12.293 18.533 4.595 1.00 97.06 194 GLY A O 1
ATOM 1469 N N . GLU A 1 195 ? 13.102 16.445 4.725 1.00 97.81 195 GLU A N 1
ATOM 1470 C CA . GLU A 1 195 ? 13.536 16.366 3.326 1.00 97.81 195 GLU A CA 1
ATOM 1471 C C . GLU A 1 195 ? 12.330 16.469 2.387 1.00 97.81 195 GLU A C 1
ATOM 1473 O O . GLU A 1 195 ? 12.340 17.283 1.467 1.00 97.81 195 GLU A O 1
ATOM 1478 N N . LEU A 1 196 ? 11.274 15.691 2.641 1.00 95.25 196 LEU A N 1
ATOM 1479 C CA . LEU A 1 196 ? 10.057 15.718 1.839 1.00 95.25 196 LEU A CA 1
ATOM 1480 C C . LEU A 1 196 ? 9.425 17.117 1.814 1.00 95.25 196 LEU A C 1
ATOM 1482 O O . LEU A 1 196 ? 9.135 17.633 0.736 1.00 95.25 196 LEU A O 1
ATOM 1486 N N . GLU A 1 197 ? 9.263 17.754 2.972 1.00 94.31 197 GLU A N 1
ATOM 1487 C CA . GLU A 1 197 ? 8.728 19.118 3.074 1.00 94.31 197 GLU A CA 1
ATOM 1488 C C . GLU A 1 197 ? 9.561 20.122 2.258 1.00 94.31 197 GLU A C 1
ATOM 1490 O O . GLU A 1 197 ? 9.007 20.927 1.504 1.00 94.31 197 GLU A O 1
ATOM 1495 N N . GLY A 1 198 ? 10.893 20.035 2.342 1.00 96.00 198 GLY A N 1
ATOM 1496 C CA . GLY A 1 198 ? 11.800 20.880 1.564 1.00 96.00 198 GLY A CA 1
ATOM 1497 C C . GLY A 1 198 ? 11.708 20.635 0.054 1.00 96.00 198 GLY A C 1
ATOM 1498 O O . GLY A 1 198 ? 11.711 21.585 -0.731 1.00 96.00 198 GLY A O 1
ATOM 1499 N N . LEU A 1 199 ? 11.577 19.376 -0.370 1.00 94.75 199 LEU A N 1
ATOM 1500 C CA . LEU A 1 199 ? 11.410 19.012 -1.779 1.00 94.75 199 LEU A CA 1
ATOM 1501 C C . LEU A 1 199 ? 10.068 19.494 -2.341 1.00 94.75 199 LEU A C 1
ATOM 1503 O O . LEU A 1 199 ? 10.014 19.952 -3.481 1.00 94.75 199 LEU A O 1
ATOM 1507 N N . GLU A 1 200 ? 8.995 19.433 -1.554 1.00 89.88 200 GLU A N 1
ATOM 1508 C CA . GLU A 1 200 ? 7.694 19.981 -1.943 1.00 89.88 200 GLU A CA 1
ATOM 1509 C C . GLU A 1 200 ? 7.722 21.500 -2.070 1.00 89.88 200 GLU A C 1
ATOM 1511 O O . GLU A 1 200 ? 7.144 22.058 -3.002 1.00 89.88 200 GLU A O 1
ATOM 1516 N N . GLN A 1 201 ? 8.401 22.183 -1.147 1.00 90.31 201 GLN A N 1
ATOM 1517 C CA . GLN A 1 201 ? 8.584 23.626 -1.237 1.00 90.31 201 GLN A CA 1
ATOM 1518 C C . GLN A 1 201 ? 9.383 24.006 -2.490 1.00 90.31 201 GLN A C 1
ATOM 1520 O O . GLN A 1 201 ? 9.002 24.945 -3.187 1.00 90.31 201 GLN A O 1
ATOM 1525 N N . ALA A 1 202 ? 10.435 23.248 -2.813 1.00 89.75 202 ALA A N 1
ATOM 1526 C CA . ALA A 1 202 ? 11.211 23.443 -4.032 1.00 89.75 202 ALA A CA 1
ATOM 1527 C C . ALA A 1 202 ? 10.368 23.210 -5.296 1.00 89.75 202 ALA A C 1
ATOM 1529 O O . ALA A 1 202 ? 10.425 24.024 -6.208 1.00 89.75 202 ALA A O 1
ATOM 1530 N N . LEU A 1 203 ? 9.537 22.160 -5.330 1.00 86.94 203 LEU A N 1
ATOM 1531 C CA . LEU A 1 203 ? 8.620 21.906 -6.447 1.00 86.94 203 LEU A CA 1
ATOM 1532 C C . LEU A 1 203 ? 7.651 23.079 -6.666 1.00 86.94 203 LEU A C 1
ATOM 1534 O O . LEU A 1 203 ? 7.437 23.484 -7.805 1.00 86.94 203 LEU A O 1
ATOM 1538 N N . ARG A 1 204 ? 7.072 23.630 -5.589 1.00 84.19 204 ARG A N 1
ATOM 1539 C CA . ARG A 1 204 ? 6.172 24.795 -5.675 1.00 84.19 204 ARG A CA 1
ATOM 1540 C C . ARG A 1 204 ? 6.892 26.033 -6.211 1.00 84.19 204 ARG A C 1
ATOM 1542 O O . ARG A 1 204 ? 6.324 26.735 -7.037 1.00 84.19 204 ARG A O 1
ATOM 1549 N N . ALA A 1 205 ? 8.125 26.276 -5.766 1.00 85.50 205 ALA A N 1
ATOM 1550 C CA . ALA A 1 205 ? 8.941 27.390 -6.251 1.00 85.50 205 ALA A CA 1
ATOM 1551 C C . ALA A 1 205 ? 9.331 27.222 -7.730 1.00 85.50 205 ALA A C 1
ATOM 1553 O O . ALA A 1 205 ? 9.189 28.150 -8.519 1.00 85.50 205 ALA A O 1
ATOM 1554 N N . ASP A 1 206 ? 9.753 26.021 -8.132 1.00 84.56 206 ASP A N 1
ATOM 1555 C CA . ASP A 1 206 ? 10.085 25.721 -9.527 1.00 84.56 206 ASP A CA 1
ATOM 1556 C C . ASP A 1 206 ? 8.855 25.899 -10.443 1.00 84.56 206 ASP A C 1
ATOM 1558 O O . ASP A 1 206 ? 8.964 26.452 -11.541 1.00 84.56 206 ASP A O 1
ATOM 1562 N N . ALA A 1 207 ? 7.676 25.464 -9.976 1.00 80.00 207 ALA A N 1
ATOM 1563 C CA . ALA A 1 207 ? 6.416 25.614 -10.697 1.00 80.00 207 ALA A CA 1
ATOM 1564 C C . ALA A 1 207 ? 5.993 27.083 -10.855 1.00 80.00 207 ALA A C 1
ATOM 1566 O O . ALA A 1 207 ? 5.535 27.449 -11.935 1.00 80.00 207 ALA A O 1
ATOM 1567 N N . SER A 1 208 ? 6.175 27.923 -9.830 1.00 77.25 208 SER A N 1
ATOM 1568 C CA . SER A 1 208 ? 5.788 29.338 -9.888 1.00 77.25 208 SER A CA 1
ATOM 1569 C C . SER A 1 208 ? 6.767 30.211 -10.681 1.00 77.25 208 SER A C 1
ATOM 1571 O O . SER A 1 208 ? 6.337 31.146 -11.352 1.00 77.25 208 SER A O 1
ATOM 1573 N N . GLU A 1 209 ? 8.072 29.927 -10.628 1.00 78.44 209 GLU A N 1
ATOM 1574 C CA . GLU A 1 209 ? 9.093 30.746 -11.297 1.00 78.44 209 GLU A CA 1
ATOM 1575 C C . GLU A 1 209 ? 9.236 30.430 -12.789 1.00 78.44 209 GLU A C 1
ATOM 1577 O O . GLU A 1 209 ? 9.386 31.344 -13.600 1.00 78.44 209 GLU A O 1
ATOM 1582 N N . ASN A 1 210 ? 9.206 29.146 -13.162 1.00 68.06 210 ASN A N 1
ATOM 1583 C CA . ASN A 1 210 ? 9.558 28.704 -14.517 1.00 68.06 210 ASN A CA 1
ATOM 1584 C C . ASN A 1 210 ? 8.418 27.979 -15.248 1.00 68.06 210 ASN A C 1
ATOM 1586 O O . ASN A 1 210 ? 8.512 27.776 -16.463 1.00 68.06 210 ASN A O 1
ATOM 1590 N N . GLY A 1 211 ? 7.353 27.604 -14.530 1.00 71.19 211 GLY A N 1
ATOM 1591 C CA . GLY A 1 211 ? 6.338 26.669 -15.006 1.00 71.19 211 GLY A CA 1
ATOM 1592 C C . GLY A 1 211 ? 6.921 25.262 -15.159 1.00 71.19 211 GLY A C 1
ATOM 1593 O O . GLY A 1 211 ? 7.952 25.062 -15.798 1.00 71.19 211 GLY A O 1
ATOM 1594 N N . LEU A 1 212 ? 6.268 24.240 -14.607 1.00 80.12 212 LEU A N 1
ATOM 1595 C CA . LEU A 1 212 ? 6.640 22.858 -14.925 1.00 80.12 212 LEU A CA 1
ATOM 1596 C C . LEU A 1 212 ? 6.163 22.543 -16.344 1.00 80.12 212 LEU A C 1
ATOM 1598 O O . LEU A 1 212 ? 4.980 22.301 -16.569 1.00 80.12 212 LEU A O 1
ATOM 1602 N N . ARG A 1 213 ? 7.077 22.601 -17.316 1.00 84.12 213 ARG A N 1
ATOM 1603 C CA . ARG A 1 213 ? 6.744 22.453 -18.738 1.00 84.12 213 ARG A CA 1
ATOM 1604 C C . ARG A 1 213 ? 6.823 20.997 -19.171 1.00 84.12 213 ARG A C 1
ATOM 1606 O O . ARG A 1 213 ? 7.819 20.317 -18.925 1.00 84.12 213 ARG A O 1
ATOM 1613 N N . LEU A 1 214 ? 5.791 20.545 -19.877 1.00 87.19 214 LEU A N 1
ATOM 1614 C CA . LEU A 1 214 ? 5.827 19.282 -20.604 1.00 87.19 214 LEU A CA 1
ATOM 1615 C C . LEU A 1 214 ? 6.649 19.435 -21.890 1.00 87.19 214 LEU A C 1
ATOM 1617 O O . LEU A 1 214 ? 6.472 20.405 -22.636 1.00 87.19 214 LEU A O 1
ATOM 1621 N N . ASN A 1 215 ? 7.500 18.452 -22.174 1.00 89.62 215 ASN A N 1
ATOM 1622 C CA . ASN A 1 215 ? 8.147 18.322 -23.478 1.00 89.62 215 ASN A CA 1
ATOM 1623 C C . ASN A 1 215 ? 7.164 17.775 -24.536 1.00 89.62 215 ASN A C 1
ATOM 1625 O O . ASN A 1 215 ? 6.006 17.476 -24.235 1.00 89.62 215 ASN A O 1
ATOM 1629 N N . ASP A 1 216 ? 7.619 17.624 -25.781 1.00 92.44 216 ASP A N 1
ATOM 1630 C CA . ASP A 1 216 ? 6.775 17.168 -26.898 1.00 92.44 216 ASP A CA 1
ATOM 1631 C C . ASP A 1 216 ? 6.110 15.803 -26.645 1.00 92.44 216 ASP A C 1
ATOM 1633 O O . ASP A 1 216 ? 5.009 15.531 -27.131 1.00 92.44 216 ASP A O 1
ATOM 1637 N N . GLU A 1 217 ? 6.775 14.917 -25.900 1.00 91.00 217 GLU A N 1
ATOM 1638 C CA . GLU A 1 217 ? 6.227 13.611 -25.544 1.00 91.00 217 GLU A CA 1
ATOM 1639 C C . GLU A 1 217 ? 5.177 13.720 -24.437 1.00 91.00 217 GLU A C 1
ATOM 1641 O O . GLU A 1 217 ? 4.102 13.134 -24.567 1.00 91.00 217 GLU A O 1
ATOM 1646 N N . GLY A 1 218 ? 5.434 14.536 -23.413 1.00 89.56 218 GLY A N 1
ATOM 1647 C CA . GLY A 1 218 ? 4.472 14.835 -22.356 1.00 89.56 218 GLY A CA 1
ATOM 1648 C C . GLY A 1 218 ? 3.196 15.489 -22.877 1.00 89.56 218 GLY A C 1
ATOM 1649 O O . GLY A 1 218 ? 2.097 15.093 -22.491 1.00 89.56 218 GLY A O 1
ATOM 1650 N N . GLN A 1 219 ? 3.318 16.433 -23.814 1.00 88.50 219 GLN A N 1
ATOM 1651 C CA . GLN A 1 219 ? 2.164 17.072 -24.457 1.00 88.50 219 GLN A CA 1
ATOM 1652 C C . GLN A 1 219 ? 1.322 16.063 -25.245 1.00 88.50 219 GLN A C 1
ATOM 1654 O O . GLN A 1 219 ? 0.093 16.080 -25.168 1.00 88.50 219 GLN A O 1
ATOM 1659 N N . ARG A 1 220 ? 1.973 15.143 -25.970 1.00 89.38 220 ARG A N 1
ATOM 1660 C CA . ARG A 1 220 ? 1.281 14.063 -26.686 1.00 89.38 220 ARG A CA 1
ATOM 1661 C C . ARG A 1 220 ? 0.567 13.124 -25.718 1.00 89.38 220 ARG A C 1
ATOM 1663 O O . ARG A 1 220 ? -0.605 12.830 -25.922 1.00 89.38 220 ARG A O 1
ATOM 1670 N N . ALA A 1 221 ? 1.248 12.705 -24.654 1.00 87.12 221 ALA A N 1
ATOM 1671 C CA . ALA A 1 221 ? 0.682 11.829 -23.637 1.00 87.12 221 ALA A CA 1
ATOM 1672 C C . ALA A 1 221 ? -0.542 12.459 -22.955 1.00 87.12 221 ALA A C 1
ATOM 1674 O O . ALA A 1 221 ? -1.555 11.789 -22.758 1.00 87.12 221 ALA A O 1
ATOM 1675 N N . ALA A 1 222 ? -0.490 13.754 -22.651 1.00 85.88 222 ALA A N 1
ATOM 1676 C CA . ALA A 1 222 ? -1.637 14.471 -22.112 1.00 85.88 222 ALA A CA 1
ATOM 1677 C C . ALA A 1 222 ? -2.785 14.592 -23.134 1.00 85.88 222 ALA A C 1
ATOM 1679 O O . ALA A 1 222 ? -3.940 14.375 -22.777 1.00 85.88 222 ALA A O 1
ATOM 1680 N N . GLY A 1 223 ? -2.486 14.827 -24.419 1.00 85.19 223 GLY A N 1
ATOM 1681 C CA . GLY A 1 223 ? -3.483 14.795 -25.500 1.00 85.19 223 GLY A CA 1
ATOM 1682 C C . GLY A 1 223 ? -4.151 13.425 -25.702 1.00 85.19 223 GLY A C 1
ATOM 1683 O O . GLY A 1 223 ? -5.296 13.353 -26.141 1.00 85.19 223 GLY A O 1
ATOM 1684 N N . GLU A 1 224 ? -3.466 12.341 -25.335 1.00 88.25 224 GLU A N 1
ATOM 1685 C CA . GLU A 1 224 ? -3.996 10.970 -25.300 1.00 88.25 224 GLU A CA 1
ATOM 1686 C C . GLU A 1 224 ? -4.773 10.651 -24.005 1.00 88.25 224 GLU A C 1
ATOM 1688 O O . GLU A 1 224 ? -5.273 9.537 -23.848 1.00 88.25 224 GLU A O 1
ATOM 1693 N N . GLY A 1 225 ? -4.875 11.600 -23.066 1.00 84.62 225 GLY A N 1
ATOM 1694 C CA . GLY A 1 225 ? -5.537 11.410 -21.772 1.00 84.62 225 GLY A CA 1
ATOM 1695 C C . GLY A 1 225 ? -4.723 10.596 -20.761 1.00 84.62 225 GLY A C 1
ATOM 1696 O O . GLY A 1 225 ? -5.295 10.029 -19.834 1.00 84.62 225 GLY A O 1
ATOM 1697 N N . ARG A 1 226 ? -3.395 10.500 -20.934 1.00 84.12 226 ARG A N 1
ATOM 1698 C CA . ARG A 1 226 ? -2.489 9.802 -19.998 1.00 84.12 226 ARG A CA 1
ATOM 1699 C C . ARG A 1 226 ? -2.018 10.677 -18.834 1.00 84.12 226 ARG A C 1
ATOM 1701 O O . ARG A 1 226 ? -1.436 10.149 -17.893 1.00 84.12 226 ARG A O 1
ATOM 1708 N N . LEU A 1 227 ? -2.248 11.984 -18.914 1.00 81.50 227 LEU A N 1
ATOM 1709 C CA . LEU A 1 227 ? -2.087 12.957 -17.833 1.00 81.50 227 LEU A CA 1
ATOM 1710 C C . LEU A 1 227 ? -3.397 13.746 -17.683 1.00 81.50 227 LEU A C 1
ATOM 1712 O O . LEU A 1 227 ? -4.139 13.851 -18.667 1.00 81.50 227 LEU A O 1
ATOM 1716 N N . PRO A 1 228 ? -3.686 14.312 -16.497 1.00 73.31 228 PRO A N 1
ATOM 1717 C CA . PRO A 1 228 ? -4.837 15.185 -16.316 1.00 73.31 228 PRO A CA 1
ATOM 1718 C C . PRO A 1 228 ? -4.735 16.410 -17.229 1.00 73.31 228 PRO A C 1
ATOM 1720 O O . PRO A 1 228 ? -3.642 16.873 -17.559 1.00 73.31 228 PRO A O 1
ATOM 1723 N N . ALA A 1 229 ? -5.883 16.964 -17.624 1.00 67.44 229 ALA A N 1
ATOM 1724 C CA . ALA A 1 229 ? -5.932 18.148 -18.483 1.00 67.44 229 ALA A CA 1
ATOM 1725 C C . ALA A 1 229 ? -5.234 19.364 -17.844 1.00 67.44 229 ALA A C 1
ATOM 1727 O O . ALA A 1 229 ? -4.670 20.184 -18.566 1.00 67.44 229 ALA A O 1
ATOM 1728 N N . SER A 1 230 ? -5.191 19.427 -16.506 1.00 66.19 230 SER A N 1
ATOM 1729 C CA . SER A 1 230 ? -4.434 20.424 -15.736 1.00 66.19 230 SER A CA 1
ATOM 1730 C C . SER A 1 230 ? -2.937 20.442 -16.069 1.00 66.19 230 SER A C 1
ATOM 1732 O O . SER A 1 230 ? -2.284 21.467 -15.906 1.00 66.19 230 SER A O 1
ATOM 1734 N N . ALA A 1 231 ? -2.382 19.329 -16.563 1.00 64.38 231 ALA A N 1
ATOM 1735 C CA . ALA A 1 231 ? -0.973 19.237 -16.928 1.00 64.38 231 ALA A CA 1
ATOM 1736 C C . ALA A 1 231 ? -0.645 19.984 -18.236 1.00 64.38 231 ALA A C 1
ATOM 1738 O O . ALA A 1 231 ? 0.520 20.292 -18.480 1.00 64.38 231 ALA A O 1
ATOM 1739 N N . LEU A 1 232 ? -1.646 20.261 -19.085 1.00 58.31 232 LEU A N 1
ATOM 1740 C CA . LEU A 1 232 ? -1.479 20.983 -20.355 1.00 58.31 232 LEU A CA 1
ATOM 1741 C C . LEU A 1 232 ? -1.559 22.504 -20.199 1.00 58.31 232 LEU A C 1
ATOM 1743 O O . LEU A 1 232 ? -0.947 23.218 -20.991 1.00 58.31 232 LEU A O 1
ATOM 1747 N N . ASP A 1 233 ? -2.310 22.982 -19.209 1.00 62.94 233 ASP A N 1
ATOM 1748 C CA . ASP A 1 233 ? -2.509 24.405 -18.932 1.00 62.94 233 ASP A CA 1
ATOM 1749 C C . ASP A 1 233 ? -2.535 24.626 -17.413 1.00 62.94 233 ASP A C 1
ATOM 1751 O O . ASP A 1 233 ? -3.607 24.699 -16.804 1.00 62.94 233 ASP A O 1
ATOM 1755 N N . PRO A 1 234 ? -1.359 24.607 -16.763 1.00 60.22 234 PRO A N 1
ATOM 1756 C CA . PRO A 1 234 ? -1.297 24.734 -15.322 1.00 60.22 234 PRO A CA 1
ATOM 1757 C C . PRO A 1 234 ? -1.611 26.171 -14.908 1.00 60.22 234 PRO A C 1
ATOM 1759 O O . PRO A 1 234 ? -0.885 27.103 -15.254 1.00 60.22 234 PRO A O 1
ATOM 1762 N N . ASP A 1 235 ? -2.692 26.340 -14.148 1.00 60.16 235 ASP A N 1
ATOM 1763 C CA . ASP A 1 235 ? -2.982 27.590 -13.447 1.00 60.16 235 ASP A CA 1
ATOM 1764 C C . ASP A 1 235 ? -1.774 27.937 -12.550 1.00 60.16 235 ASP A C 1
ATOM 1766 O O . ASP A 1 235 ? -1.367 27.093 -11.750 1.00 60.16 235 ASP A O 1
ATOM 1770 N N . PRO A 1 236 ? -1.167 29.134 -12.672 1.00 55.03 236 PRO A N 1
ATOM 1771 C CA . PRO A 1 236 ? 0.002 29.520 -11.879 1.00 55.03 236 PRO A CA 1
ATOM 1772 C C . PRO A 1 236 ? -0.251 29.517 -10.364 1.00 55.03 236 PRO A C 1
ATOM 1774 O O . PRO A 1 236 ? 0.708 29.411 -9.596 1.00 55.03 236 PRO A O 1
ATOM 1777 N N . ASP A 1 237 ? -1.514 29.596 -9.933 1.00 52.22 237 ASP A N 1
ATOM 1778 C CA . ASP A 1 237 ? -1.911 29.525 -8.526 1.00 52.22 237 ASP A CA 1
ATOM 1779 C C . ASP A 1 237 ? -2.278 28.094 -8.071 1.00 52.22 237 ASP A C 1
ATOM 1781 O O . ASP A 1 237 ? -2.540 27.867 -6.885 1.00 52.22 237 ASP A O 1
ATOM 1785 N N . GLN A 1 238 ? -2.277 27.107 -8.977 1.00 56.12 238 GLN A N 1
ATOM 1786 C CA . GLN A 1 238 ? -2.587 25.706 -8.673 1.00 56.12 238 GLN A CA 1
ATOM 1787 C C . GLN A 1 238 ? -1.428 24.770 -9.022 1.00 56.12 238 GLN A C 1
ATOM 1789 O O . GLN A 1 238 ? -0.561 25.044 -9.848 1.00 56.12 238 GLN A O 1
ATOM 1794 N N . HIS A 1 239 ? -1.393 23.612 -8.364 1.00 55.56 239 HIS A N 1
ATOM 1795 C CA . HIS A 1 239 ? -0.411 22.593 -8.710 1.00 55.56 239 HIS A CA 1
ATOM 1796 C C . HIS A 1 239 ? -0.719 22.037 -10.119 1.00 55.56 239 HIS A C 1
ATOM 1798 O O . HIS A 1 239 ? -1.850 21.618 -10.352 1.00 55.56 239 HIS A O 1
ATOM 1804 N N . PRO A 1 240 ? 0.268 21.945 -11.036 1.00 58.22 240 PRO A N 1
ATOM 1805 C CA . PRO A 1 240 ? 0.068 21.408 -12.395 1.00 58.22 240 PRO A CA 1
ATOM 1806 C C . PRO A 1 240 ? -0.431 19.954 -12.410 1.00 58.22 240 PRO A C 1
ATOM 1808 O O . PRO A 1 240 ? -1.054 19.495 -13.368 1.00 58.22 240 PRO A O 1
ATOM 1811 N N . PHE A 1 241 ? -0.152 19.223 -11.333 1.00 66.19 241 PHE A N 1
ATOM 1812 C CA . PHE A 1 241 ? -0.534 17.833 -11.146 1.00 66.19 241 PHE A CA 1
ATOM 1813 C C . PHE A 1 241 ? -1.586 17.737 -10.045 1.00 66.19 241 PHE A C 1
ATOM 1815 O O . PHE A 1 241 ? -1.326 18.130 -8.907 1.00 66.19 241 PHE A O 1
ATOM 1822 N N . GLU A 1 242 ? -2.747 17.179 -10.380 1.00 64.00 242 GLU A N 1
ATOM 1823 C CA . GLU A 1 242 ? -3.846 16.938 -9.438 1.00 64.00 242 GLU A CA 1
ATOM 1824 C C . GLU A 1 242 ? -3.479 15.866 -8.399 1.00 64.00 242 GLU A C 1
ATOM 1826 O O . GLU A 1 242 ? -3.966 15.892 -7.268 1.00 64.00 242 GLU A O 1
ATOM 1831 N N . SER A 1 243 ? -2.577 14.941 -8.752 1.00 72.00 243 SER A N 1
ATOM 1832 C CA . SER A 1 243 ? -2.103 13.892 -7.855 1.00 72.00 243 SER A CA 1
ATOM 1833 C C . SER A 1 243 ? -0.590 13.661 -7.932 1.00 72.00 243 SER A C 1
ATOM 1835 O O . SER A 1 243 ? 0.082 13.922 -8.931 1.00 72.00 243 SER A O 1
ATOM 1837 N N . ILE A 1 244 ? -0.040 13.062 -6.870 1.00 73.31 244 ILE A N 1
ATOM 1838 C CA . ILE A 1 244 ? 1.338 12.551 -6.875 1.00 73.31 244 ILE A CA 1
ATOM 1839 C C . ILE A 1 244 ? 1.547 11.467 -7.945 1.00 73.31 244 ILE A C 1
ATOM 1841 O O . ILE A 1 244 ? 2.665 11.280 -8.422 1.00 73.31 244 ILE A O 1
ATOM 1845 N N . GLY A 1 245 ? 0.480 10.751 -8.318 1.00 77.12 245 GLY A N 1
ATOM 1846 C CA . GLY A 1 245 ? 0.516 9.732 -9.360 1.00 77.12 245 GLY A CA 1
ATOM 1847 C C . GLY A 1 245 ? 0.874 10.332 -10.714 1.00 77.12 245 GLY A C 1
ATOM 1848 O O . GLY A 1 245 ? 1.716 9.777 -11.417 1.00 77.12 245 GLY A O 1
ATOM 1849 N N . ASP A 1 246 ? 0.322 11.504 -11.021 1.00 83.12 246 ASP A N 1
ATOM 1850 C CA . ASP A 1 246 ? 0.569 12.204 -12.282 1.00 83.12 246 ASP A CA 1
ATOM 1851 C C . ASP A 1 246 ? 1.995 12.751 -12.342 1.00 83.12 246 ASP A C 1
ATOM 1853 O O . ASP A 1 246 ? 2.686 12.570 -13.345 1.00 83.12 246 ASP A O 1
ATOM 1857 N N . LEU A 1 247 ? 2.483 13.331 -11.237 1.00 84.12 247 LEU A N 1
ATOM 1858 C CA . LEU A 1 247 ? 3.877 13.771 -11.133 1.00 84.12 247 LEU A CA 1
ATOM 1859 C C . LEU A 1 247 ? 4.848 12.586 -11.246 1.00 84.12 247 LEU A C 1
ATOM 1861 O O . LEU A 1 247 ? 5.839 12.672 -11.968 1.00 84.12 247 LEU A O 1
ATOM 1865 N N . ASN A 1 248 ? 4.573 11.472 -10.560 1.00 85.06 248 ASN A N 1
ATOM 1866 C CA . ASN A 1 248 ? 5.381 10.254 -10.656 1.00 85.06 248 ASN A CA 1
ATOM 1867 C C . ASN A 1 248 ? 5.439 9.748 -12.098 1.00 85.06 248 ASN A C 1
ATOM 1869 O O . ASN A 1 248 ? 6.521 9.466 -12.608 1.00 85.06 248 ASN A O 1
ATOM 1873 N N . LEU A 1 249 ? 4.286 9.671 -12.765 1.00 84.81 249 LEU A N 1
ATOM 1874 C CA . LEU A 1 249 ? 4.208 9.248 -14.155 1.00 84.81 249 LEU A CA 1
ATOM 1875 C C . LEU A 1 249 ? 5.020 10.187 -15.056 1.00 84.81 249 LEU A C 1
ATOM 1877 O O . LEU A 1 249 ? 5.878 9.719 -15.798 1.00 84.81 249 LEU A O 1
ATOM 1881 N N . ALA A 1 250 ? 4.830 11.500 -14.933 1.00 87.62 250 ALA A N 1
ATOM 1882 C CA . ALA A 1 250 ? 5.536 12.481 -15.749 1.00 87.62 250 ALA A CA 1
ATOM 1883 C C . ALA A 1 250 ? 7.060 12.465 -15.527 1.00 87.62 250 ALA A C 1
ATOM 1885 O O . ALA A 1 250 ? 7.825 12.551 -16.487 1.00 87.62 250 ALA A O 1
ATOM 1886 N N . VAL A 1 251 ? 7.520 12.306 -14.282 1.00 88.56 251 VAL A N 1
ATOM 1887 C CA . VAL A 1 251 ? 8.952 12.197 -13.952 1.00 88.56 251 VAL A CA 1
ATOM 1888 C C . VAL A 1 251 ? 9.540 10.878 -14.458 1.00 88.56 251 VAL A C 1
ATOM 1890 O O . VAL A 1 251 ? 10.631 10.876 -15.026 1.00 88.56 251 VAL A O 1
ATOM 1893 N N . ARG A 1 252 ? 8.837 9.755 -14.271 1.00 87.19 252 ARG A N 1
ATOM 1894 C CA . ARG A 1 252 ? 9.315 8.419 -14.659 1.00 87.19 252 ARG A CA 1
ATOM 1895 C C . ARG A 1 252 ? 9.432 8.264 -16.171 1.00 87.19 252 ARG A C 1
ATOM 1897 O O . ARG A 1 252 ? 10.402 7.680 -16.641 1.00 87.19 252 ARG A O 1
ATOM 1904 N N . GLU A 1 253 ? 8.449 8.768 -16.909 1.00 90.00 253 GLU A N 1
ATOM 1905 C CA . GLU A 1 253 ? 8.425 8.702 -18.373 1.00 90.00 253 GLU A CA 1
ATOM 1906 C C . GLU A 1 253 ? 9.240 9.837 -19.023 1.00 90.00 253 GLU A C 1
ATOM 1908 O O . GLU A 1 253 ? 9.360 9.891 -20.242 1.00 90.00 253 GLU A O 1
ATOM 1913 N N . GLY A 1 254 ? 9.822 10.745 -18.225 1.00 90.94 254 GLY A N 1
ATOM 1914 C CA . GLY A 1 254 ? 10.644 11.846 -18.730 1.00 90.94 254 GLY A CA 1
ATOM 1915 C C . GLY A 1 254 ? 9.849 12.868 -19.541 1.00 90.94 254 GLY A C 1
ATOM 1916 O O . GLY A 1 254 ? 10.366 13.427 -20.500 1.00 90.94 254 GLY A O 1
ATOM 1917 N N . TRP A 1 255 ? 8.588 13.104 -19.184 1.00 92.94 255 TRP A N 1
ATOM 1918 C CA . TRP A 1 255 ? 7.669 14.000 -19.894 1.00 92.94 255 TRP A CA 1
ATOM 1919 C C . TRP A 1 255 ? 7.827 15.475 -19.528 1.00 92.94 255 TRP A C 1
ATOM 1921 O O . TRP A 1 255 ? 7.239 16.337 -20.178 1.00 92.94 255 TRP A O 1
ATOM 1931 N N . LEU A 1 256 ? 8.617 15.769 -18.498 1.00 89.31 256 LEU A N 1
ATOM 1932 C CA . LEU A 1 256 ? 8.916 17.123 -18.051 1.00 89.31 256 LEU A CA 1
ATOM 1933 C C . LEU A 1 256 ? 10.261 17.591 -18.608 1.00 89.31 256 LEU A C 1
ATOM 1935 O O . LEU A 1 256 ? 11.232 16.833 -18.628 1.00 89.31 256 LEU A O 1
ATOM 1939 N N . ASP A 1 257 ? 10.322 18.854 -19.020 1.00 89.88 257 ASP A N 1
ATOM 1940 C CA . ASP A 1 257 ? 11.567 19.525 -19.397 1.00 89.88 257 ASP A CA 1
ATOM 1941 C C . ASP A 1 257 ? 12.329 19.937 -18.128 1.00 89.88 257 ASP A C 1
ATOM 1943 O O . ASP A 1 257 ? 12.173 21.039 -17.602 1.00 89.88 257 ASP A O 1
ATOM 1947 N N . LEU A 1 258 ? 13.078 18.984 -17.566 1.00 89.81 258 LEU A N 1
ATOM 1948 C CA . LEU A 1 258 ? 13.813 19.141 -16.312 1.00 89.81 258 LEU A CA 1
ATOM 1949 C C . LEU A 1 258 ? 15.317 19.165 -16.562 1.00 89.81 258 LEU A C 1
ATOM 1951 O O . LEU A 1 258 ? 15.862 18.358 -17.317 1.00 89.81 258 LEU A O 1
ATOM 1955 N N . THR A 1 259 ? 16.020 20.016 -15.820 1.00 91.25 259 THR A N 1
ATOM 1956 C CA . THR A 1 259 ? 17.473 19.875 -15.665 1.00 91.25 259 THR A CA 1
ATOM 1957 C C . THR A 1 259 ? 17.815 18.555 -14.947 1.00 91.25 259 THR A C 1
ATOM 1959 O O . THR A 1 259 ? 16.986 18.032 -14.193 1.00 91.25 259 THR A O 1
ATOM 1962 N N . PRO A 1 260 ? 19.037 18.006 -15.105 1.00 91.44 260 PRO A N 1
ATOM 1963 C CA . PRO A 1 260 ? 19.442 16.776 -14.412 1.00 91.44 260 PRO A CA 1
ATOM 1964 C C . PRO A 1 260 ? 19.279 16.834 -12.883 1.00 91.44 260 PRO A C 1
ATOM 1966 O O . PRO A 1 260 ? 18.883 15.848 -12.251 1.00 91.44 260 PRO A O 1
ATOM 1969 N N . ASP A 1 261 ? 19.524 18.005 -12.292 1.00 92.38 261 ASP A N 1
ATOM 1970 C CA . ASP A 1 261 ? 19.378 18.230 -10.854 1.00 92.38 261 ASP A CA 1
ATOM 1971 C C . ASP A 1 261 ? 17.902 18.218 -10.427 1.00 92.38 261 ASP A C 1
ATOM 1973 O O . ASP A 1 261 ? 17.552 17.585 -9.428 1.00 92.38 261 ASP A O 1
ATOM 1977 N N . GLN A 1 262 ? 17.016 18.854 -11.204 1.00 91.31 262 GLN A N 1
ATOM 1978 C CA . GLN A 1 262 ? 15.567 18.818 -10.967 1.00 91.31 262 GLN A CA 1
ATOM 1979 C C . GLN A 1 262 ? 15.005 17.405 -11.128 1.00 91.31 262 GLN A C 1
ATOM 1981 O O . GLN A 1 262 ? 14.237 16.955 -10.280 1.00 91.31 262 GLN A O 1
ATOM 1986 N N . ALA A 1 263 ? 15.427 16.673 -12.161 1.00 90.88 263 ALA A N 1
ATOM 1987 C CA . ALA A 1 263 ? 15.010 15.291 -12.373 1.00 90.88 263 ALA A CA 1
ATOM 1988 C C . ALA A 1 263 ? 15.375 14.408 -11.168 1.00 90.88 263 ALA A C 1
ATOM 1990 O O . ALA A 1 263 ? 14.519 13.700 -10.637 1.00 90.88 263 ALA A O 1
ATOM 1991 N N . THR A 1 264 ? 16.612 14.514 -10.672 1.00 93.75 264 THR A N 1
ATOM 1992 C CA . THR A 1 264 ? 17.068 13.779 -9.478 1.00 93.75 264 THR A CA 1
ATOM 1993 C C . THR A 1 264 ? 16.247 14.154 -8.242 1.00 93.75 264 THR A C 1
ATOM 1995 O O . THR A 1 264 ? 15.786 13.285 -7.496 1.00 93.75 264 THR A O 1
ATOM 1998 N N . ARG A 1 265 ? 16.008 15.455 -8.040 1.00 94.06 265 ARG A N 1
ATOM 1999 C CA . ARG A 1 265 ? 15.208 15.982 -6.929 1.00 94.06 265 ARG A CA 1
ATOM 2000 C C . ARG A 1 265 ? 13.773 15.453 -6.958 1.00 94.06 265 ARG A C 1
ATOM 2002 O O . ARG A 1 265 ? 13.261 15.015 -5.931 1.00 94.06 265 ARG A O 1
ATOM 2009 N N . TYR A 1 266 ? 13.125 15.464 -8.119 1.00 92.06 266 TYR A N 1
ATOM 2010 C CA . TYR A 1 266 ? 11.731 15.041 -8.244 1.00 92.06 266 TYR A CA 1
ATOM 2011 C C . TYR A 1 266 ? 11.573 13.526 -8.188 1.00 92.06 266 TYR A C 1
ATOM 2013 O O . TYR A 1 266 ? 10.602 13.048 -7.609 1.00 92.06 266 TYR A O 1
ATOM 2021 N N . GLN A 1 267 ? 12.551 12.759 -8.675 1.00 92.50 267 GLN A N 1
ATOM 2022 C CA . GLN A 1 267 ? 12.593 11.316 -8.431 1.00 92.50 267 GLN A CA 1
ATOM 2023 C C . GLN A 1 267 ? 12.641 11.012 -6.929 1.00 92.50 267 GLN A C 1
ATOM 2025 O O . GLN A 1 267 ? 11.899 10.155 -6.447 1.00 92.50 267 GLN A O 1
ATOM 2030 N N . ARG A 1 268 ? 13.462 11.749 -6.166 1.00 95.75 268 ARG A N 1
ATOM 2031 C CA . ARG A 1 268 ? 13.533 11.610 -4.706 1.00 95.75 268 ARG A CA 1
ATOM 2032 C C . ARG A 1 268 ? 12.229 12.020 -4.018 1.00 95.75 268 ARG A C 1
ATOM 2034 O O . ARG A 1 268 ? 11.750 11.276 -3.164 1.00 95.75 268 ARG A O 1
ATOM 2041 N N . LEU A 1 269 ? 11.631 13.142 -4.425 1.00 93.75 269 LEU A N 1
ATOM 2042 C CA . LEU A 1 269 ? 10.328 13.608 -3.937 1.00 93.75 269 LEU A CA 1
ATOM 2043 C C . LEU A 1 269 ? 9.252 12.534 -4.122 1.00 93.75 269 LEU A C 1
ATOM 2045 O O . LEU A 1 269 ? 8.576 12.147 -3.170 1.00 93.75 269 LEU A O 1
ATOM 2049 N N . VAL A 1 270 ? 9.130 12.019 -5.345 1.00 91.81 270 VAL A N 1
ATOM 2050 C CA . VAL A 1 270 ? 8.171 10.976 -5.710 1.00 91.81 270 VAL A CA 1
ATOM 2051 C C . VAL A 1 270 ? 8.412 9.701 -4.905 1.00 91.81 270 VAL A C 1
ATOM 2053 O O . VAL A 1 270 ? 7.452 9.109 -4.410 1.00 91.81 270 VAL A O 1
ATOM 2056 N N . ALA A 1 271 ? 9.668 9.289 -4.715 1.00 91.88 271 ALA A N 1
ATOM 2057 C CA . ALA A 1 271 ? 10.002 8.114 -3.915 1.00 91.88 271 ALA A CA 1
ATOM 2058 C C . ALA A 1 271 ? 9.567 8.268 -2.445 1.00 91.88 271 ALA A C 1
ATOM 2060 O O . ALA A 1 271 ? 8.944 7.359 -1.891 1.00 91.88 271 ALA A O 1
ATOM 2061 N N . LEU A 1 272 ? 9.847 9.420 -1.823 1.00 94.12 272 LEU A N 1
ATOM 2062 C CA . LEU A 1 272 ? 9.451 9.703 -0.439 1.00 94.12 272 LEU A CA 1
ATOM 2063 C C . LEU A 1 272 ? 7.933 9.794 -0.284 1.00 94.12 272 LEU A C 1
ATOM 2065 O O . LEU A 1 272 ? 7.379 9.171 0.620 1.00 94.12 272 LEU A O 1
ATOM 2069 N N . ARG A 1 273 ? 7.245 10.493 -1.191 1.00 91.44 273 ARG A N 1
ATOM 2070 C CA . ARG A 1 273 ? 5.778 10.575 -1.193 1.00 91.44 273 ARG A CA 1
ATOM 2071 C C . ARG A 1 273 ? 5.116 9.222 -1.411 1.00 91.44 273 ARG A C 1
ATOM 2073 O O . ARG A 1 273 ? 4.138 8.925 -0.737 1.00 91.44 273 ARG A O 1
ATOM 2080 N N . THR A 1 274 ? 5.646 8.396 -2.312 1.00 88.88 274 THR A N 1
ATOM 2081 C CA . THR A 1 274 ? 5.139 7.034 -2.545 1.00 88.88 274 THR A CA 1
ATOM 2082 C C . THR A 1 274 ? 5.269 6.203 -1.270 1.00 88.88 274 THR A C 1
ATOM 2084 O O . THR A 1 274 ? 4.281 5.636 -0.810 1.00 88.88 274 THR A O 1
ATOM 2087 N N . ARG A 1 275 ? 6.450 6.197 -0.634 1.00 90.94 275 ARG A N 1
ATOM 2088 C CA . ARG A 1 275 ? 6.649 5.524 0.661 1.00 90.94 275 ARG A CA 1
ATOM 2089 C C . ARG A 1 275 ? 5.713 6.070 1.734 1.00 90.94 275 ARG A C 1
ATOM 2091 O O . ARG A 1 275 ? 5.098 5.296 2.452 1.00 90.94 275 ARG A O 1
ATOM 2098 N N . GLN A 1 276 ? 5.559 7.387 1.845 1.00 92.38 276 GLN A N 1
ATOM 2099 C CA . GLN A 1 276 ? 4.638 7.975 2.813 1.00 92.38 276 GLN A CA 1
ATOM 2100 C C . GLN A 1 276 ? 3.195 7.525 2.559 1.00 92.38 276 GLN A C 1
ATOM 2102 O O . GLN A 1 276 ? 2.519 7.152 3.511 1.00 92.38 276 GLN A O 1
ATOM 2107 N N . ALA A 1 277 ? 2.744 7.534 1.304 1.00 89.62 277 ALA A N 1
ATOM 2108 C CA . ALA A 1 277 ? 1.378 7.195 0.924 1.00 89.62 277 ALA A CA 1
ATOM 2109 C C . ALA A 1 277 ? 1.039 5.716 1.153 1.00 89.62 277 ALA A C 1
ATOM 2111 O O . ALA A 1 277 ? -0.050 5.424 1.638 1.00 89.62 277 ALA A O 1
ATOM 2112 N N . PHE A 1 278 ? 1.957 4.802 0.830 1.00 89.25 278 PHE A N 1
ATOM 2113 C CA . PHE A 1 278 ? 1.690 3.362 0.880 1.00 89.25 278 PHE A CA 1
ATOM 2114 C C . PHE A 1 278 ? 2.217 2.692 2.154 1.00 89.25 278 PHE A C 1
ATOM 2116 O O . PHE A 1 278 ? 1.507 1.890 2.743 1.00 89.25 278 PHE A O 1
ATOM 2123 N N . ASP A 1 279 ? 3.402 3.066 2.647 1.00 92.88 279 ASP A N 1
ATOM 2124 C CA . ASP A 1 279 ? 4.042 2.414 3.801 1.00 92.88 279 ASP A CA 1
ATOM 2125 C C . ASP A 1 279 ? 3.810 3.123 5.141 1.00 92.88 279 ASP A C 1
ATOM 2127 O O . ASP A 1 279 ? 4.346 2.684 6.163 1.00 92.88 279 ASP A O 1
ATOM 2131 N N . THR A 1 280 ? 3.049 4.224 5.170 1.00 95.12 280 THR A N 1
ATOM 2132 C CA . THR A 1 280 ? 2.554 4.783 6.436 1.00 95.12 280 THR A CA 1
ATOM 2133 C C . THR A 1 280 ? 1.185 4.209 6.717 1.00 95.12 280 THR A C 1
ATOM 2135 O O . THR A 1 280 ? 0.250 4.454 5.963 1.00 95.12 280 THR A O 1
ATOM 2138 N N . VAL A 1 281 ? 1.067 3.462 7.807 1.00 96.50 281 VAL A N 1
ATOM 2139 C CA . VAL A 1 281 ? -0.135 2.693 8.124 1.00 96.50 281 VAL A CA 1
ATOM 2140 C C . VAL A 1 281 ? -0.508 2.920 9.575 1.00 96.50 281 VAL A C 1
ATOM 2142 O O . VAL A 1 281 ? 0.362 3.027 10.442 1.00 96.50 281 VAL A O 1
ATOM 2145 N N . ALA A 1 282 ? -1.802 2.978 9.851 1.00 97.00 282 ALA A N 1
ATOM 2146 C CA . ALA A 1 282 ? -2.322 3.012 11.206 1.00 97.00 282 ALA A CA 1
ATOM 2147 C C . ALA A 1 282 ? -3.475 2.030 11.364 1.00 97.00 282 ALA A C 1
ATOM 2149 O O . ALA A 1 282 ? -4.234 1.801 10.421 1.00 97.00 282 ALA A O 1
ATOM 2150 N N . ILE A 1 283 ? -3.607 1.495 12.576 1.00 97.12 283 ILE A N 1
ATOM 2151 C CA . ILE A 1 283 ? -4.754 0.692 12.988 1.00 97.12 283 ILE A CA 1
ATOM 2152 C C . ILE A 1 283 ? -5.564 1.526 13.973 1.00 97.12 283 ILE A C 1
ATOM 2154 O O . ILE A 1 283 ? -5.017 2.108 14.918 1.00 97.12 283 ILE A O 1
ATOM 2158 N N . PHE A 1 284 ? -6.869 1.574 13.748 1.00 97.12 284 PHE A N 1
ATOM 2159 C CA . PHE A 1 284 ? -7.826 2.260 14.602 1.00 97.12 284 PHE A CA 1
ATOM 2160 C C . PHE A 1 284 ? -8.757 1.246 15.247 1.00 97.12 284 PHE A C 1
ATOM 2162 O O . PHE A 1 284 ? -9.048 0.212 14.653 1.00 97.12 284 PHE A O 1
ATOM 2169 N N . ALA A 1 285 ? -9.211 1.556 16.455 1.00 96.56 285 ALA A N 1
ATOM 2170 C CA . ALA A 1 285 ? -10.205 0.800 17.191 1.00 96.56 285 ALA A CA 1
ATOM 2171 C C . ALA A 1 285 ? -11.296 1.736 17.707 1.00 96.56 285 ALA A C 1
ATOM 2173 O O . ALA A 1 285 ? -11.018 2.870 18.105 1.00 96.56 285 ALA A O 1
ATOM 2174 N N . ALA A 1 286 ? -12.531 1.250 17.720 1.00 96.88 286 ALA A N 1
ATOM 2175 C CA . ALA A 1 286 ? -13.682 1.990 18.216 1.00 96.88 286 ALA A CA 1
ATOM 2176 C C . ALA A 1 286 ? -14.799 1.040 18.690 1.00 96.88 286 ALA A C 1
ATOM 2178 O O . ALA A 1 286 ? -14.729 -0.171 18.444 1.00 96.88 286 ALA A O 1
ATOM 2179 N N . 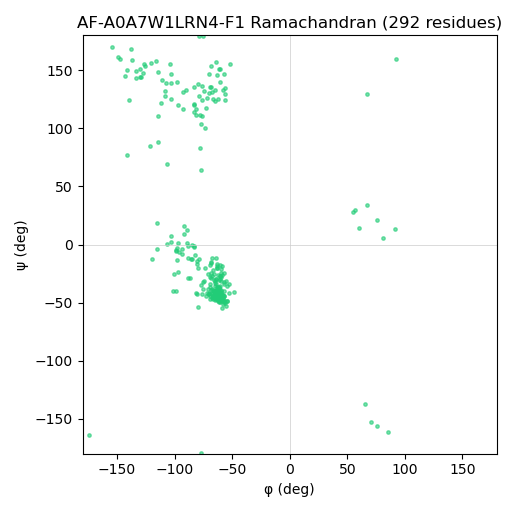PRO A 1 287 ? -15.843 1.563 19.357 1.00 96.12 287 PRO A N 1
ATOM 2180 C CA . PRO A 1 287 ? -17.086 0.831 19.592 1.00 96.12 287 PRO A CA 1
ATOM 2181 C C . PRO A 1 287 ? -17.693 0.232 18.307 1.00 96.12 287 PRO A C 1
ATOM 2183 O O . PRO A 1 287 ? -17.441 0.698 17.200 1.00 96.12 287 PRO A O 1
ATOM 2186 N N . ILE A 1 288 ? -18.498 -0.825 18.429 1.00 95.88 288 ILE A N 1
ATOM 2187 C CA . ILE A 1 288 ? -18.986 -1.604 17.272 1.00 95.88 288 ILE A CA 1
ATOM 2188 C C . ILE A 1 288 ? -19.921 -0.821 16.326 1.00 95.88 288 ILE A C 1
ATOM 2190 O O . ILE A 1 288 ? -20.038 -1.134 15.140 1.00 95.88 288 ILE A O 1
ATOM 2194 N N . ASP A 1 289 ? -20.603 0.200 16.833 1.00 93.69 289 ASP A N 1
ATOM 2195 C CA . ASP A 1 289 ? -21.517 1.076 16.095 1.00 93.69 289 ASP A CA 1
ATOM 2196 C C . ASP A 1 289 ? -20.785 2.164 15.298 1.00 93.69 289 ASP A C 1
ATOM 2198 O O . ASP A 1 289 ? -21.327 2.719 14.340 1.00 93.69 289 ASP A O 1
ATOM 2202 N N . VAL A 1 290 ? -19.520 2.404 15.627 1.00 93.44 290 VAL A N 1
ATOM 2203 C CA . VAL A 1 290 ? -18.651 3.354 14.945 1.00 93.44 290 VAL A CA 1
ATOM 2204 C C . VAL A 1 290 ? -18.112 2.760 13.654 1.00 93.44 290 VAL A C 1
ATOM 2206 O O . VAL A 1 290 ? -17.509 1.692 13.661 1.00 93.44 290 VAL A O 1
ATOM 2209 N N . ARG A 1 291 ? -18.271 3.480 12.542 1.00 92.88 291 ARG A N 1
ATOM 2210 C CA . ARG A 1 291 ? -17.678 3.133 11.240 1.00 92.88 291 ARG A CA 1
ATOM 2211 C C . ARG A 1 291 ? -16.475 4.020 10.911 1.00 92.88 291 ARG A C 1
ATOM 2213 O O . ARG A 1 291 ? -16.427 5.138 11.429 1.00 92.88 291 ARG A O 1
ATOM 2220 N N . PRO A 1 292 ? -15.536 3.568 10.065 1.00 90.06 292 PRO A N 1
ATOM 2221 C CA . PRO A 1 292 ? -14.538 4.450 9.467 1.00 90.06 292 PRO A CA 1
ATOM 2222 C C . PRO A 1 292 ? -15.209 5.590 8.685 1.00 90.06 292 PRO A C 1
ATOM 2224 O O . PRO A 1 292 ? -16.275 5.395 8.102 1.00 90.06 292 PRO A O 1
ATOM 2227 N N . SER A 1 293 ? -14.592 6.774 8.666 1.00 86.62 293 SER A N 1
ATOM 2228 C CA . SER A 1 293 ? -14.950 7.835 7.712 1.00 86.62 293 SER A CA 1
ATOM 2229 C C . SER A 1 293 ? -14.728 7.383 6.258 1.00 86.62 293 SER A C 1
ATOM 2231 O O . SER A 1 293 ? -13.885 6.521 5.991 1.00 86.62 293 SER A O 1
ATOM 2233 N N . GLU A 1 294 ? -15.495 7.926 5.318 1.00 72.38 294 GLU A N 1
ATOM 2234 C CA . GLU A 1 294 ? -15.229 7.703 3.888 1.00 72.38 294 GLU A CA 1
ATOM 2235 C C . GLU A 1 294 ? -13.975 8.453 3.432 1.00 72.38 294 GLU A C 1
ATOM 2237 O O . GLU A 1 294 ? -13.801 9.621 3.851 1.00 72.38 294 GLU A O 1
#

Solvent-accessible surface area (backbone atoms only — not comparable to full-atom values): 16781 Å² total; per-residue (Å²): 107,70,66,59,53,51,50,53,51,53,59,75,67,51,82,68,49,98,81,41,80,51,63,77,81,52,53,73,51,53,65,53,50,52,52,52,51,50,54,51,53,51,52,51,50,59,73,45,43,91,82,44,57,70,71,54,51,52,49,51,53,50,51,51,50,50,49,51,54,59,72,65,49,85,78,74,81,51,80,74,50,96,60,55,54,56,71,49,49,60,36,41,50,51,30,63,77,38,54,66,82,51,58,94,60,57,29,32,29,52,49,64,89,63,60,60,88,87,58,77,46,64,67,54,52,55,51,49,35,56,73,67,73,40,48,62,27,29,80,52,66,73,54,26,71,74,72,31,79,89,29,46,60,84,82,70,51,58,27,27,33,38,52,34,48,16,66,54,30,72,68,51,66,77,94,41,90,68,53,41,78,60,27,69,19,71,54,56,54,74,66,54,45,53,48,45,54,52,45,52,52,48,51,54,50,49,36,61,76,71,48,78,43,56,34,79,64,27,51,50,39,34,77,70,65,76,38,61,73,46,54,80,61,51,52,78,93,49,74,42,49,96,42,71,66,48,48,39,48,34,61,74,72,58,17,49,72,59,54,75,68,54,48,54,51,49,54,51,37,42,52,51,51,49,39,36,43,66,39,10,36,17,35,37,39,27,50,63,88,59,72,86,82,134

Secondary structure (DSSP, 8-state):
-HHHHHHHHHHHHS--BTTBS-GGGGTTHHHHHHHHHHHHHHHHHHHHGGGS-HHHHHHHHHHHHHHHHHHHS-----SSSTTTTTTHHHHHHHHHTTGGGGTTS-PEEEE-TTPPTT-SSHHHHHHHHHHTT--EEE--HHHHHHH-GGGB--S---EEEEEEETHHHHH-STT-TT-EEEEEE-SS-HHHHHHHHHHHHHHHHHHHHH---B-HHHHHHHHTTSS-GGGTS--TTS-S-SSHHHHHHHHHTT-B---HHHHHHHHHHHHHHHHHHHH-EEEEEE-TT-----

Radius of gyration: 26.69 Å; Cα contacts (8 Å, |Δi|>4): 328; chains: 1; bounding box: 50×76×63 Å

Foldseek 3Di:
DVLVVVLVVCVVPDDQDPVGDAPVNCVVVLVVVLVVQLVVQVVVLVVCVVVDDPVVSVVSSVVSNVVSVVVSPPPDDDCRDPCVCVVLVVLLVQQLVQCCVLPPQFEEEEDCPQPDPPADRVVSVVVSCVVSVNHYAYCDPVVCVVVHPVRHDPPRHFKYKYKHFFPCQVVPDPPCPQKDFRGKGALDDPVLVVLLVVLVVVLLVCCLPPNFDFDPVLCVCVVVVVAPPLLVPPDSVDDSHPDLVRLCVCLVVVRTPDDPVNSVSSPSNSVSNVSNGRSTMIMMMGGPPDDDDD

pLDDT: mean 85.93, std 10.52, range [52.12, 98.44]

Nearest PDB structures (foldseek):
  1xql-assembly1_A  TM=4.208E-01  e=8.588E+00  Geobacillus stearothermophilus

Mean predicted aligned error: 8.86 Å